Protein AF-P34683-F1 (afdb_monomer)

Mean predicted aligned error: 22.41 Å

Nearest PDB structures (foldseek):
  7yzf-assembly1_C  TM=9.951E-01  e=1.454E-13  Homo sapiens
  1vtn-assembly1_C  TM=9.451E-01  e=6.669E-14  unclassified
  8vfz-assembly1_P  TM=9.393E-01  e=3.483E-14  Homo sapiens
  7vox-assembly2_B  TM=9.966E-01  e=6.071E-13  Homo sapiens
  7cby-assembly1_C  TM=9.904E-01  e=6.715E-12  Homo sapiens

GO terms:
  GO:0005634 nucleus (C, IDA)
  GO:0043565 sequence-specific DNA binding (F, IDA)
  GO:0040025 vulval development (P, IGI)
  GO:0040025 vulval development (P, IMP)

Sequence (237 aa):
MPRPGKDSYDEQKPPYSYIWLTYMAIQDSDDKMLPLTEIYKYIMDRFPFYRKNTQRWQNSLRHNLSFNDCFIKIPRRADRPGKGSYWAVHPNASGMFENGSCLRRRKRFRARGGQDDDDDDFHHPAPSKISRKNPLPLLPEPPITPPLLSSLFPNLPPSLPNFCLFPPGMDPTKSLLLNPLSLLLMPHFLKNSSNFESSTPHSETSEISGSGSSSSKTPTPEAGFNSSFSIESILSS

Radius of gyration: 32.91 Å; Cα contacts (8 Å, |Δi|>4): 116; chains: 1; bounding box: 73×79×77 Å

Foldseek 3Di:
DDDPDPVVVLQDDDQFDLVLLQQVQLVPDPVSKDFLVSSLVSCCVVRVNCVPPVVPVSVVNVCCQVVAPQKDWAADDPVDDDPGTIIHGDPVCNVVPVVPPRHDDPDGDDDPDPDDDDDDPDDDDDDDDDDDDDDDDDDDDDDDDDPPCVVVPPDDDPDDDPPPVDDPDDDPPPPDDDDPVVVVPDDDDDDDDDDDDDDDDDDDDDDDDDDDDDDDDDDDDDDDDDDDDDDDDDPDD

Organism: Caenorhabditis elegans (NCBI:txid6239)

pLDDT: mean 70.02, std 20.07, range [38.12, 98.31]

InterPro domains:
  IPR001766 Fork head domain [PF00250] (12-97)
  IPR001766 Fork head domain [PR00053] (13-26)
  IPR001766 Fork head domain [PR00053] (34-51)
  IPR001766 Fork head domain [PR00053] (57-74)
  IPR001766 Fork head domain [PS50039] (13-107)
  IPR001766 Fork head domain [SM00339] (11-101)
  IPR018122 Fork head domain conserved site1 [PS00657] (13-26)
  IPR030456 Fork head domain conserved site 2 [PS00658] (57-63)
  IPR036388 Winged helix-like DNA-binding domain superfamily [G3DSA:1.10.10.10] (5-108)
  IPR036390 Winged helix DNA-binding domain superfamily [SSF46785] (12-107)
  IPR050211 Forkhead box domain-containing protein [PTHR11829] (6-236)

Solvent-accessible surface area (backbone atoms only — not comparable to full-atom values): 17080 Å² total; per-residue (Å²): 130,84,78,79,58,78,71,62,60,52,60,43,79,69,88,56,36,65,66,39,54,51,49,53,44,22,65,74,33,90,82,44,44,37,35,69,70,55,47,51,49,50,47,33,72,78,37,54,40,54,65,56,71,48,69,64,57,50,52,53,44,54,51,48,50,75,70,34,56,42,39,40,82,41,79,64,59,88,91,55,87,66,88,73,43,33,37,28,68,28,75,90,42,50,75,67,48,72,83,65,53,39,55,87,70,93,71,83,72,68,68,80,68,94,71,88,78,82,92,81,96,69,93,78,82,84,87,77,92,81,89,77,92,80,83,86,86,90,76,84,84,79,85,92,70,85,79,69,66,75,76,78,52,94,80,70,80,95,80,77,80,89,76,77,87,69,76,91,89,71,79,85,86,75,81,74,82,79,61,79,72,66,70,75,77,72,85,90,86,88,82,82,92,81,89,78,90,84,86,89,90,80,89,80,90,87,90,87,82,88,79,90,78,90,86,84,87,86,87,86,84,87,81,87,87,88,78,91,88,80,85,82,88,89,88,87,131

Secondary structure (DSSP, 8-state):
-PPPPTHHHHTSPPS--HHHHHHHHHHHSTTSEEEHHHHHHHHHHH-GGGGSSHHHHHHHHHHHHHH-TTEEEEPPPTTS--SS-EEEE-HHHHHHHHT---S--SS---PPPS------------PPP----------PPPP-----GGGS-TT--S-------PPS---TT------GGGGGG---S------------------------------------------------

Structure (mmCIF, N/CA/C/O backbone):
data_AF-P34683-F1
#
_entry.id   AF-P34683-F1
#
loop_
_atom_site.group_PDB
_atom_site.id
_atom_site.type_symbol
_atom_site.label_atom_id
_atom_site.label_alt_id
_atom_site.label_comp_id
_atom_site.label_asym_id
_atom_site.label_entity_id
_atom_site.label_seq_id
_atom_site.pdbx_PDB_ins_code
_atom_site.Cartn_x
_atom_site.Cartn_y
_atom_site.Cartn_z
_atom_site.occupancy
_atom_site.B_iso_or_equiv
_atom_site.auth_seq_id
_atom_site.auth_comp_id
_atom_site.auth_asym_id
_atom_site.auth_atom_id
_atom_site.pdbx_PDB_model_num
ATOM 1 N N . MET A 1 1 ? -31.011 1.895 26.535 1.00 68.56 1 MET A N 1
ATOM 2 C CA . MET A 1 1 ? -29.993 0.954 26.016 1.00 68.56 1 MET A CA 1
ATOM 3 C C . MET A 1 1 ? -28.614 1.488 26.374 1.00 68.56 1 MET A C 1
ATOM 5 O O . MET A 1 1 ? -28.425 2.687 26.187 1.00 68.56 1 MET A O 1
ATOM 9 N N . PRO A 1 2 ? -27.690 0.679 26.928 1.00 77.50 2 PRO A N 1
ATOM 10 C CA . PRO A 1 2 ? -26.327 1.128 27.210 1.00 77.50 2 PRO A CA 1
ATOM 11 C C . PRO A 1 2 ? -25.650 1.605 25.923 1.00 77.50 2 PRO A C 1
ATOM 13 O O . PRO A 1 2 ? -25.773 0.956 24.883 1.00 77.50 2 PRO A O 1
ATOM 16 N N . ARG A 1 3 ? -24.953 2.745 25.978 1.00 72.25 3 ARG A N 1
ATOM 17 C CA . ARG A 1 3 ? -24.121 3.196 24.858 1.00 72.25 3 ARG A CA 1
ATOM 18 C C . ARG A 1 3 ? -22.984 2.179 24.684 1.00 72.25 3 ARG A C 1
ATOM 20 O O . ARG A 1 3 ? -22.354 1.849 25.688 1.00 72.25 3 ARG A O 1
ATOM 27 N N . PRO A 1 4 ? -22.713 1.685 23.465 1.00 69.38 4 PRO A N 1
ATOM 28 C CA . PRO A 1 4 ? -21.557 0.834 23.219 1.00 69.38 4 PRO A CA 1
ATOM 29 C C . PRO A 1 4 ? -20.285 1.494 23.766 1.00 69.38 4 PRO A C 1
ATOM 31 O O . PRO A 1 4 ? -20.088 2.702 23.592 1.00 69.38 4 PRO A O 1
ATOM 34 N N . GLY A 1 5 ? -19.454 0.718 24.471 1.00 68.06 5 GLY A N 1
ATOM 35 C CA . GLY A 1 5 ? -18.170 1.189 24.992 1.00 68.06 5 GLY A CA 1
ATOM 36 C C . GLY A 1 5 ? -17.312 1.760 23.864 1.00 68.06 5 GLY A C 1
ATOM 37 O O . GLY A 1 5 ? -17.422 1.316 22.721 1.00 68.06 5 GLY A O 1
ATOM 38 N N . LYS A 1 6 ? -16.486 2.764 24.170 1.00 65.94 6 LYS A N 1
ATOM 39 C CA . LYS A 1 6 ? -15.670 3.506 23.192 1.00 65.94 6 LYS A CA 1
ATOM 40 C C . LYS A 1 6 ? -14.895 2.578 22.242 1.00 65.94 6 LYS A C 1
ATOM 42 O O . LYS A 1 6 ? -14.882 2.827 21.042 1.00 65.94 6 LYS A O 1
ATOM 47 N N . ASP A 1 7 ? -14.405 1.456 22.761 1.00 66.12 7 ASP A N 1
ATOM 48 C CA . ASP A 1 7 ? -13.614 0.463 22.022 1.00 66.12 7 ASP A CA 1
ATOM 49 C C . ASP A 1 7 ? -14.404 -0.237 20.903 1.00 66.12 7 ASP A C 1
ATOM 51 O O . ASP A 1 7 ? -13.841 -0.682 19.906 1.00 66.12 7 ASP A O 1
ATOM 55 N N . SER A 1 8 ? -15.733 -0.306 21.021 1.00 63.72 8 SER A N 1
ATOM 56 C CA . SER A 1 8 ? -16.585 -0.961 20.021 1.00 63.72 8 SER A CA 1
ATOM 57 C C . SER A 1 8 ? -16.732 -0.163 18.725 1.00 63.72 8 SER A C 1
ATOM 59 O O . SER A 1 8 ? -17.106 -0.732 17.700 1.00 63.72 8 SER A O 1
ATOM 61 N N . TYR A 1 9 ? -16.462 1.145 18.750 1.00 64.81 9 TYR A N 1
ATOM 62 C CA . TYR A 1 9 ? -16.538 1.979 17.551 1.00 64.81 9 TYR A CA 1
ATOM 63 C C . TYR A 1 9 ? -15.278 1.843 16.688 1.00 64.81 9 TYR A C 1
ATOM 65 O O . TYR A 1 9 ? -15.390 1.846 15.463 1.00 64.81 9 TYR A O 1
ATOM 73 N N . ASP A 1 10 ? -14.110 1.626 17.300 1.00 70.88 10 ASP A N 1
ATOM 74 C CA . ASP A 1 10 ? -12.833 1.468 16.586 1.00 70.88 10 ASP A CA 1
ATOM 75 C C . ASP A 1 10 ? -12.744 0.139 15.813 1.00 70.88 10 ASP A C 1
ATOM 77 O O . ASP A 1 10 ? -11.994 0.006 14.837 1.00 70.88 10 ASP A O 1
ATOM 81 N N . GLU A 1 11 ? -13.553 -0.844 16.217 1.00 81.62 11 GLU A N 1
ATOM 82 C CA . GLU A 1 11 ? -13.681 -2.142 15.553 1.00 81.62 11 GLU A CA 1
ATOM 83 C C . GLU A 1 11 ? -14.778 -2.188 14.481 1.00 81.62 11 GLU A C 1
ATOM 85 O O . GLU A 1 11 ? -14.981 -3.230 13.854 1.00 81.62 11 GLU A O 1
ATOM 90 N N . GLN A 1 12 ? -15.500 -1.094 14.234 1.00 88.75 12 GLN A N 1
ATOM 91 C CA . GLN A 1 12 ? -16.492 -1.063 13.163 1.00 88.75 12 GLN A CA 1
ATOM 92 C C . GLN A 1 12 ? -15.841 -0.714 11.829 1.00 88.75 12 GLN A C 1
ATOM 94 O O . GLN A 1 12 ? -14.966 0.144 11.730 1.00 88.75 12 GLN A O 1
ATOM 99 N N . LYS A 1 13 ? -16.300 -1.379 10.763 1.00 91.50 13 LYS A N 1
ATOM 100 C CA . LYS A 1 13 ? -15.842 -1.094 9.404 1.00 91.50 13 LYS A CA 1
ATOM 101 C C . LYS A 1 13 ? -16.172 0.362 9.048 1.00 91.50 13 LYS A C 1
ATOM 103 O O . LYS A 1 13 ? -17.357 0.694 8.979 1.00 91.50 13 LYS A O 1
ATOM 108 N N . PRO A 1 14 ? -15.172 1.203 8.728 1.00 91.94 14 PRO A N 1
ATOM 109 C CA . PRO A 1 14 ? -15.430 2.581 8.331 1.00 91.94 14 PRO A CA 1
ATOM 110 C C . PRO A 1 14 ? -16.322 2.650 7.080 1.00 91.94 14 PRO A C 1
ATOM 112 O O . PRO A 1 14 ? -16.175 1.804 6.186 1.00 91.94 14 PRO A O 1
ATOM 115 N N . PRO A 1 15 ? -17.193 3.668 6.947 1.00 89.88 15 PRO A N 1
ATOM 116 C CA . PRO A 1 15 ? -18.086 3.851 5.798 1.00 89.88 15 PRO A CA 1
ATOM 117 C C . PRO A 1 15 ? -17.347 4.385 4.552 1.00 89.88 15 PRO A C 1
ATOM 119 O O . PRO A 1 15 ? -17.860 5.224 3.814 1.00 89.88 15 PRO A O 1
ATOM 122 N N . TYR A 1 16 ? -16.132 3.895 4.302 1.00 93.06 16 TYR A N 1
ATOM 123 C CA . TYR A 1 16 ? -15.257 4.325 3.218 1.00 93.06 16 TYR A CA 1
ATOM 124 C C . TYR A 1 16 ? -15.005 3.198 2.223 1.00 93.06 16 TYR A C 1
ATOM 126 O O . TYR A 1 16 ? -14.753 2.047 2.589 1.00 93.06 16 TYR A O 1
ATOM 134 N N . SER A 1 17 ? -15.054 3.537 0.935 1.00 94.00 17 SER A N 1
ATOM 135 C CA . SER A 1 17 ? -14.634 2.616 -0.124 1.00 94.00 17 SER A CA 1
ATOM 136 C C . SER A 1 17 ? -13.111 2.443 -0.133 1.00 94.00 17 SER A C 1
ATOM 138 O O . SER A 1 17 ? -12.379 3.340 0.278 1.00 94.00 17 SER A O 1
ATOM 140 N N . TYR A 1 18 ? -12.610 1.325 -0.669 1.00 96.12 18 TYR A N 1
ATOM 141 C CA . TYR A 1 18 ? -11.163 1.128 -0.835 1.00 96.12 18 TYR A CA 1
ATOM 142 C C . TYR A 1 18 ? -10.516 2.219 -1.696 1.00 96.12 18 TYR A C 1
ATOM 144 O O . TYR A 1 18 ? -9.406 2.634 -1.399 1.00 96.12 18 TYR A O 1
ATOM 152 N N . ILE A 1 19 ? -11.236 2.743 -2.696 1.00 94.50 19 ILE A N 1
ATOM 153 C CA . ILE A 1 19 ? -10.783 3.885 -3.504 1.00 94.50 19 ILE A CA 1
ATOM 154 C C . ILE A 1 19 ? -10.547 5.109 -2.619 1.00 94.50 19 ILE A C 1
ATOM 156 O O . ILE A 1 19 ? -9.514 5.758 -2.731 1.00 94.50 19 ILE A O 1
ATOM 160 N N . TRP A 1 20 ? -11.483 5.408 -1.716 1.00 95.00 20 TRP A N 1
ATOM 161 C CA . TRP A 1 20 ? -11.345 6.539 -0.803 1.00 95.00 20 TRP A CA 1
ATOM 162 C C . TRP A 1 20 ? -10.198 6.340 0.192 1.00 95.00 20 TRP A C 1
ATOM 164 O O . TRP A 1 20 ? -9.408 7.252 0.402 1.00 95.00 20 TRP A O 1
ATOM 174 N N . LEU A 1 21 ? -10.062 5.135 0.755 1.00 95.88 21 LEU A N 1
ATOM 175 C CA . LEU A 1 21 ? -8.958 4.801 1.662 1.00 95.88 21 LEU A CA 1
ATOM 176 C C . LEU A 1 21 ? -7.590 4.997 0.995 1.00 95.88 21 LEU A C 1
ATOM 178 O O . LEU A 1 21 ? -6.698 5.596 1.588 1.00 95.88 21 LEU A O 1
ATOM 182 N N . THR A 1 22 ? -7.440 4.530 -0.244 1.00 96.75 22 THR A N 1
ATOM 183 C CA . THR A 1 22 ? -6.216 4.722 -1.027 1.00 96.75 22 THR A CA 1
ATOM 184 C C . THR A 1 22 ? -5.974 6.193 -1.355 1.00 96.75 22 THR A C 1
ATOM 186 O O . THR A 1 22 ? -4.845 6.656 -1.220 1.00 96.75 22 THR A O 1
ATOM 189 N N . TYR A 1 23 ? -7.012 6.934 -1.755 1.00 95.75 23 TYR A N 1
ATOM 190 C CA . TYR A 1 23 ? -6.901 8.367 -2.036 1.00 95.75 23 TYR A CA 1
ATOM 191 C C . TYR A 1 23 ? -6.402 9.149 -0.815 1.00 95.75 23 TYR A C 1
ATOM 193 O O . TYR A 1 23 ? -5.442 9.902 -0.938 1.00 95.75 23 TYR A O 1
ATOM 201 N N . MET A 1 24 ? -7.001 8.924 0.361 1.00 95.31 24 MET A N 1
ATOM 202 C CA . MET A 1 24 ? -6.575 9.577 1.604 1.00 95.31 24 MET A CA 1
ATOM 203 C C . MET A 1 24 ? -5.114 9.262 1.941 1.00 95.31 24 MET A C 1
ATOM 205 O O . MET A 1 24 ? -4.356 10.171 2.255 1.00 95.31 24 MET A O 1
ATOM 209 N N . ALA A 1 25 ? -4.703 7.994 1.808 1.00 97.44 25 ALA A N 1
ATOM 210 C CA . ALA A 1 25 ? -3.318 7.594 2.052 1.00 97.44 25 ALA A CA 1
ATOM 211 C C . ALA A 1 25 ? -2.338 8.362 1.154 1.00 97.44 25 ALA A C 1
ATOM 213 O O . ALA A 1 25 ? -1.336 8.882 1.630 1.00 97.44 25 ALA A O 1
ATOM 214 N N . ILE A 1 26 ? -2.639 8.451 -0.145 1.00 96.94 26 ILE A N 1
ATOM 215 C CA . ILE A 1 26 ? -1.783 9.147 -1.109 1.00 96.94 26 ILE A CA 1
ATOM 216 C C . ILE A 1 26 ? -1.774 10.657 -0.843 1.00 96.94 26 ILE A C 1
ATOM 218 O O . ILE A 1 26 ? -0.711 11.271 -0.918 1.00 96.94 26 ILE A O 1
ATOM 222 N N . GLN A 1 27 ? -2.916 11.261 -0.503 1.00 94.88 27 GLN A N 1
ATOM 223 C CA . GLN A 1 27 ? -2.966 12.702 -0.249 1.00 94.88 27 GLN A CA 1
ATOM 224 C C . GLN A 1 27 ? -2.245 13.136 1.018 1.00 94.88 27 GLN A C 1
ATOM 226 O O . GLN A 1 27 ? -1.672 14.226 1.032 1.00 94.88 27 GLN A O 1
ATOM 231 N N . ASP A 1 28 ? -2.223 12.285 2.038 1.00 96.25 28 ASP A N 1
ATOM 232 C CA . ASP A 1 28 ? -1.509 12.562 3.282 1.00 96.25 28 ASP A CA 1
ATOM 233 C C . ASP A 1 28 ? 0.015 12.386 3.139 1.00 96.25 28 ASP A C 1
ATOM 235 O O . ASP A 1 28 ? 0.754 12.798 4.025 1.00 96.25 28 ASP A O 1
ATOM 239 N N . SER A 1 29 ? 0.501 11.801 2.036 1.00 96.62 29 SER A N 1
ATOM 240 C CA . SER A 1 29 ? 1.938 11.742 1.737 1.00 96.62 29 SER A CA 1
ATOM 241 C C . SER A 1 29 ? 2.462 13.063 1.168 1.00 96.62 29 SER A C 1
ATOM 243 O O . SER A 1 29 ? 1.760 13.751 0.416 1.00 96.62 29 SER A O 1
ATOM 245 N N . ASP A 1 30 ? 3.713 13.399 1.475 1.00 96.94 30 ASP A N 1
ATOM 246 C CA . ASP A 1 30 ? 4.356 14.623 0.981 1.00 96.94 30 ASP A CA 1
ATOM 247 C C . ASP A 1 30 ? 4.540 14.580 -0.545 1.00 96.94 30 ASP A C 1
ATOM 249 O O . ASP A 1 30 ? 4.143 15.505 -1.252 1.00 96.94 30 ASP A O 1
ATOM 253 N N . ASP A 1 31 ? 5.012 13.442 -1.067 1.00 95.88 31 ASP A N 1
ATOM 254 C CA . ASP A 1 31 ? 5.316 13.235 -2.492 1.00 95.88 31 ASP A CA 1
ATOM 255 C C . ASP A 1 31 ? 4.075 12.963 -3.371 1.00 95.88 31 ASP A C 1
ATOM 257 O O . ASP A 1 31 ? 4.203 12.726 -4.576 1.00 95.88 31 ASP A O 1
ATOM 261 N N . LYS A 1 32 ? 2.866 12.927 -2.788 1.00 96.31 32 LYS A N 1
ATOM 262 C CA . LYS A 1 32 ? 1.606 12.544 -3.469 1.00 96.31 32 LYS A CA 1
ATOM 263 C C . LYS A 1 32 ? 1.674 11.191 -4.181 1.00 96.31 32 LYS A C 1
ATOM 265 O O . LYS A 1 32 ? 0.953 10.929 -5.149 1.00 96.31 32 LYS A O 1
ATOM 270 N N . MET A 1 33 ? 2.512 10.298 -3.661 1.00 96.69 33 MET A N 1
ATOM 271 C CA . MET A 1 33 ? 2.656 8.925 -4.119 1.00 96.69 33 MET A CA 1
ATOM 272 C C . MET A 1 33 ? 3.139 8.022 -2.984 1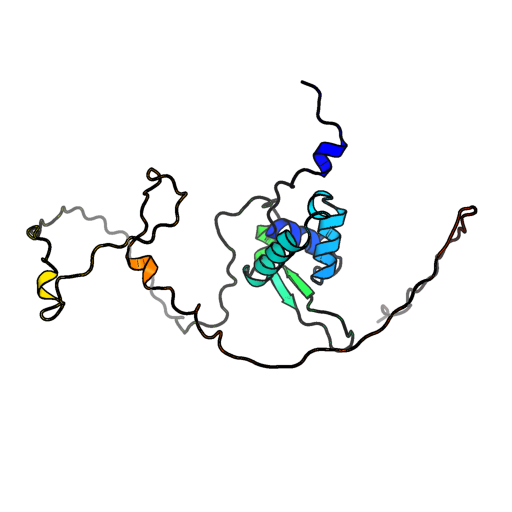.00 9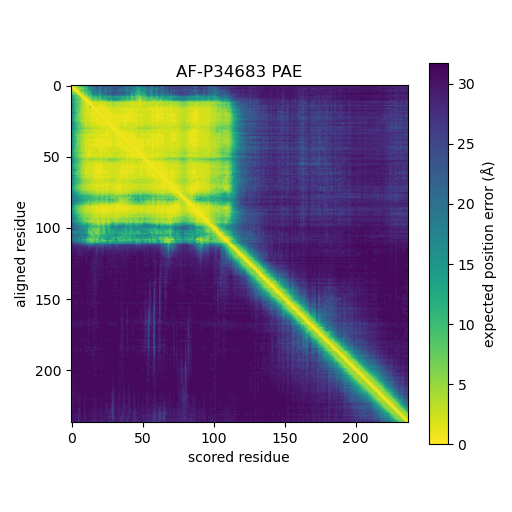6.69 33 MET A C 1
ATOM 274 O O . MET A 1 33 ? 3.992 8.401 -2.188 1.00 96.69 33 MET A O 1
ATOM 278 N N . LEU A 1 34 ? 2.630 6.791 -2.930 1.00 97.50 34 LEU A N 1
ATOM 279 C CA . LEU A 1 34 ? 3.023 5.809 -1.915 1.00 97.50 34 LEU A CA 1
ATOM 280 C C . LEU A 1 34 ? 3.201 4.418 -2.522 1.00 97.50 34 LEU A C 1
ATOM 282 O O . LEU A 1 34 ? 2.443 4.025 -3.412 1.00 97.50 34 LEU A O 1
ATOM 286 N N . PRO A 1 35 ? 4.162 3.612 -2.043 1.00 97.31 35 PRO A N 1
ATOM 287 C CA . PRO A 1 35 ? 4.194 2.202 -2.382 1.00 97.31 35 PRO A CA 1
ATOM 288 C C . PRO A 1 35 ? 3.068 1.457 -1.647 1.00 97.31 35 PRO A C 1
ATOM 290 O O . PRO A 1 35 ? 2.595 1.866 -0.587 1.00 97.31 35 PRO A O 1
ATOM 293 N N . LEU A 1 36 ? 2.670 0.304 -2.189 1.00 97.81 36 LEU A N 1
ATOM 294 C CA . LEU A 1 36 ? 1.566 -0.511 -1.661 1.00 97.81 36 LEU A CA 1
ATOM 295 C C . LEU A 1 36 ? 1.688 -0.830 -0.159 1.00 97.81 36 LEU A C 1
ATOM 297 O O . LEU A 1 36 ? 0.686 -0.875 0.550 1.00 97.81 36 LEU A O 1
ATOM 301 N N . THR A 1 37 ? 2.913 -1.041 0.324 1.00 97.50 37 THR A N 1
ATOM 302 C CA . THR A 1 37 ? 3.198 -1.339 1.732 1.00 97.50 37 THR A CA 1
ATOM 303 C C . THR A 1 37 ? 2.822 -0.193 2.666 1.00 97.50 37 THR A C 1
ATOM 305 O O . THR A 1 37 ? 2.290 -0.451 3.741 1.00 97.50 37 THR A O 1
ATOM 308 N N . GLU A 1 38 ? 3.047 1.055 2.255 1.00 97.88 38 GLU A N 1
ATOM 309 C CA . GLU A 1 38 ? 2.716 2.230 3.068 1.00 97.88 38 GLU A CA 1
ATOM 310 C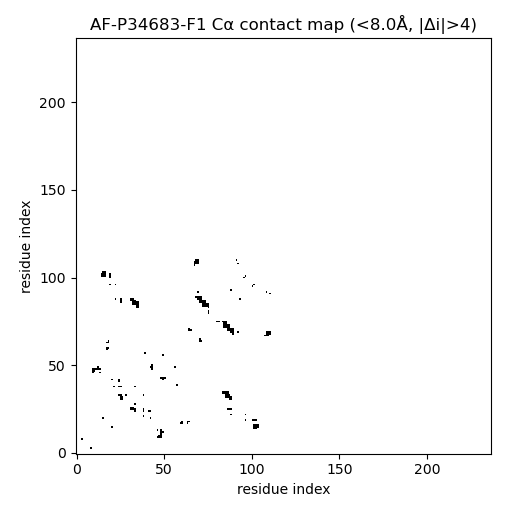 C . GLU A 1 38 ? 1.211 2.512 3.050 1.00 97.88 38 GLU A C 1
ATOM 312 O O . GLU A 1 38 ? 0.643 2.849 4.083 1.00 97.88 38 GLU A O 1
ATOM 317 N N . ILE A 1 39 ? 0.525 2.239 1.932 1.00 98.25 39 ILE A N 1
ATOM 318 C CA . ILE A 1 39 ? -0.948 2.298 1.877 1.00 98.25 39 ILE A CA 1
ATOM 319 C C . ILE A 1 39 ? -1.560 1.322 2.895 1.00 98.25 39 ILE A C 1
ATOM 321 O O . ILE A 1 39 ? -2.542 1.649 3.561 1.00 98.25 39 ILE A O 1
ATOM 325 N N . TYR A 1 40 ? -0.983 0.124 3.053 1.00 98.12 40 TYR A N 1
ATOM 326 C CA . TYR A 1 40 ? -1.453 -0.827 4.061 1.00 98.12 40 TYR A CA 1
ATOM 327 C C . TYR A 1 40 ? -1.273 -0.310 5.485 1.00 98.12 40 TYR A C 1
ATOM 329 O O . TYR A 1 40 ? -2.221 -0.386 6.267 1.00 98.12 40 TYR A O 1
ATOM 337 N N . LYS A 1 41 ? -0.080 0.202 5.811 1.00 98.06 41 LYS A N 1
ATOM 338 C CA . LYS A 1 41 ? 0.225 0.754 7.137 1.00 98.06 41 LYS A CA 1
ATOM 339 C C . LYS A 1 41 ? -0.709 1.910 7.474 1.00 98.06 41 LYS A C 1
ATOM 341 O O . LYS A 1 41 ? -1.430 1.823 8.459 1.00 98.06 41 LYS A O 1
ATOM 346 N N . TYR A 1 42 ? -0.832 2.883 6.572 1.00 98.19 42 TYR A N 1
ATOM 347 C CA . TYR A 1 42 ? -1.716 4.036 6.735 1.00 98.19 42 TYR A CA 1
ATOM 348 C C . TYR A 1 42 ? -3.154 3.639 7.109 1.00 98.19 42 TYR A C 1
ATOM 350 O O . TYR A 1 42 ? -3.744 4.184 8.044 1.00 98.19 42 TYR A O 1
ATOM 358 N N . ILE A 1 43 ? -3.726 2.657 6.401 1.00 97.62 43 ILE A N 1
ATOM 359 C CA . ILE A 1 43 ? -5.096 2.197 6.662 1.00 97.62 43 ILE A CA 1
ATOM 360 C C . ILE A 1 43 ? -5.198 1.506 8.028 1.00 97.62 43 ILE A C 1
ATOM 362 O O . ILE A 1 43 ? -6.167 1.742 8.746 1.00 97.62 43 ILE A O 1
ATOM 366 N N . MET A 1 44 ? -4.227 0.663 8.395 1.00 96.62 44 MET A N 1
ATOM 367 C CA . MET A 1 44 ? -4.218 -0.046 9.683 1.00 96.62 44 MET A CA 1
ATOM 368 C C . MET A 1 44 ? -3.984 0.887 10.876 1.00 96.62 44 MET A C 1
ATOM 370 O O . MET A 1 44 ? -4.509 0.634 11.966 1.00 96.62 44 MET A O 1
ATOM 374 N N . ASP A 1 45 ? -3.221 1.957 10.676 1.00 96.56 45 ASP A N 1
ATOM 375 C CA . ASP A 1 45 ? -2.918 2.939 11.712 1.00 96.56 45 ASP A CA 1
ATOM 376 C C . ASP A 1 45 ? -4.142 3.811 11.996 1.00 96.56 45 ASP A C 1
ATOM 378 O O . ASP A 1 45 ? -4.533 3.954 13.156 1.00 96.56 45 ASP A O 1
ATOM 382 N N . ARG A 1 46 ? -4.814 4.302 10.943 1.00 95.50 46 ARG A N 1
ATOM 383 C CA . ARG A 1 46 ? -6.002 5.163 11.065 1.00 95.50 46 ARG A CA 1
ATOM 384 C C . ARG A 1 46 ? -7.285 4.406 11.411 1.00 95.50 46 ARG A C 1
ATOM 386 O O . ARG A 1 46 ? -8.152 4.956 12.083 1.00 95.50 46 ARG A O 1
ATOM 393 N N . PHE A 1 47 ? -7.430 3.168 10.943 1.00 94.69 47 PHE A N 1
ATOM 394 C CA . PHE A 1 47 ? -8.651 2.378 11.104 1.00 94.69 47 PHE A CA 1
ATOM 395 C C . PHE A 1 47 ? -8.320 0.982 11.665 1.00 94.69 47 PHE A C 1
ATOM 397 O O . PHE A 1 47 ? -8.102 0.039 10.891 1.00 94.69 47 PHE A O 1
ATOM 404 N N . PRO A 1 48 ? -8.322 0.818 13.005 1.00 94.19 48 PRO A N 1
ATOM 405 C CA . PRO A 1 48 ? -7.947 -0.430 13.675 1.00 94.19 48 PRO A CA 1
ATOM 406 C C . PRO A 1 48 ? -8.708 -1.674 13.196 1.00 94.19 48 PRO A C 1
ATOM 408 O O . PRO A 1 48 ? -8.135 -2.767 13.188 1.00 94.19 48 PRO A O 1
ATOM 411 N N . PHE A 1 49 ? -9.943 -1.513 12.703 1.00 95.00 49 PHE A N 1
ATOM 412 C CA . PHE A 1 49 ? -10.718 -2.556 12.018 1.00 95.00 49 PHE A CA 1
ATOM 413 C C . PHE A 1 49 ? -9.898 -3.388 11.009 1.00 95.00 49 PHE A C 1
ATOM 415 O O . PHE A 1 49 ? -10.046 -4.610 10.946 1.00 95.00 49 PHE A O 1
ATOM 422 N N . TYR A 1 50 ? -9.004 -2.760 10.234 1.00 96.56 50 TYR A N 1
ATOM 423 C CA . TYR A 1 50 ? -8.243 -3.435 9.173 1.00 96.56 50 TYR A CA 1
ATOM 424 C C . TYR A 1 50 ? -6.992 -4.186 9.662 1.00 96.56 50 TYR A C 1
ATOM 426 O O . TYR A 1 50 ? -6.319 -4.833 8.858 1.00 96.56 50 TYR A O 1
ATOM 434 N N . ARG A 1 51 ? -6.674 -4.165 10.963 1.00 95.94 51 ARG A N 1
ATOM 435 C CA . ARG A 1 51 ? -5.545 -4.939 11.520 1.00 95.94 51 ARG A CA 1
ATOM 436 C C . ARG A 1 51 ? -5.831 -6.446 11.548 1.00 95.94 51 ARG A C 1
ATOM 438 O O . ARG A 1 51 ? -4.909 -7.253 11.476 1.00 95.94 51 ARG A O 1
ATOM 445 N N . LYS A 1 52 ? -7.110 -6.834 11.613 1.00 93.25 52 LYS A N 1
ATOM 446 C CA . LYS A 1 52 ? -7.570 -8.233 11.582 1.00 93.25 52 LYS A CA 1
ATOM 447 C C . LYS A 1 52 ? -7.813 -8.674 10.123 1.00 93.25 52 LYS A C 1
ATOM 449 O O . LYS A 1 52 ? -8.203 -7.869 9.280 1.00 93.25 52 LYS A O 1
ATOM 454 N N . ASN A 1 53 ? -7.623 -9.962 9.810 1.00 92.31 53 ASN A N 1
ATOM 455 C CA . ASN A 1 53 ? -7.928 -10.560 8.492 1.00 92.31 53 ASN A CA 1
ATOM 456 C C . ASN A 1 53 ? -7.288 -9.840 7.280 1.00 92.31 53 ASN A C 1
ATOM 458 O O . ASN A 1 53 ? -7.944 -9.614 6.255 1.00 92.31 53 ASN A O 1
ATOM 462 N N . THR A 1 54 ? -6.001 -9.493 7.386 1.00 95.81 54 THR A N 1
ATOM 463 C CA . THR A 1 54 ? -5.287 -8.637 6.422 1.00 95.81 54 THR A CA 1
ATOM 464 C C . THR A 1 54 ? -5.365 -9.114 4.975 1.00 95.81 54 THR A C 1
ATOM 466 O O . THR A 1 54 ? -5.637 -8.322 4.074 1.00 95.81 54 THR A O 1
ATOM 469 N N . GLN A 1 55 ? -5.232 -10.419 4.741 1.00 97.38 55 GLN A N 1
ATOM 470 C CA . GLN A 1 55 ? -5.229 -11.004 3.395 1.00 97.38 55 GLN A CA 1
ATOM 471 C C . GLN A 1 55 ? -6.476 -10.653 2.571 1.00 97.38 55 GLN A C 1
ATOM 473 O O . GLN A 1 55 ? -6.360 -10.284 1.399 1.00 97.38 55 GLN A O 1
ATOM 478 N N . ARG A 1 56 ? -7.670 -10.718 3.178 1.00 96.62 56 ARG A N 1
ATOM 479 C CA . ARG A 1 56 ? -8.945 -10.516 2.471 1.00 96.62 56 ARG A CA 1
ATOM 480 C C . ARG A 1 56 ? -9.055 -9.094 1.929 1.00 96.62 56 ARG A C 1
ATOM 482 O O . ARG A 1 56 ? -9.275 -8.908 0.734 1.00 96.62 56 ARG A O 1
ATOM 489 N N . TRP A 1 57 ? -8.900 -8.093 2.794 1.00 97.19 57 TRP A N 1
ATOM 490 C CA . TRP A 1 57 ? -9.065 -6.701 2.375 1.00 97.19 57 TRP A CA 1
ATOM 491 C C . TRP A 1 57 ? -7.869 -6.201 1.567 1.00 97.19 57 TRP A C 1
ATOM 493 O O . TRP A 1 57 ? -8.062 -5.379 0.675 1.00 97.19 57 TRP A O 1
ATOM 503 N N . GLN A 1 58 ? -6.655 -6.709 1.810 1.00 98.25 58 GLN A N 1
ATOM 504 C CA . GLN A 1 58 ? -5.488 -6.352 1.002 1.00 98.25 58 GLN A CA 1
ATOM 505 C C . GLN A 1 58 ? -5.613 -6.879 -0.423 1.00 98.25 58 GLN A C 1
ATOM 507 O O . GLN A 1 58 ? -5.244 -6.168 -1.357 1.00 98.25 58 GLN A O 1
ATOM 512 N N . ASN A 1 59 ? -6.166 -8.082 -0.613 1.00 98.06 59 ASN A N 1
ATOM 513 C CA . ASN A 1 59 ? -6.516 -8.566 -1.945 1.00 98.06 59 ASN A CA 1
ATOM 514 C C . ASN A 1 59 ? -7.534 -7.633 -2.607 1.00 98.06 59 ASN A C 1
ATOM 516 O O . ASN A 1 59 ? -7.349 -7.222 -3.754 1.00 98.06 59 ASN A O 1
ATOM 520 N N . SER A 1 60 ? -8.548 -7.216 -1.841 1.00 97.31 60 SER A N 1
ATOM 521 C CA . SER A 1 60 ? -9.507 -6.234 -2.326 1.00 97.31 60 SER A CA 1
ATOM 522 C C . SER A 1 60 ? -8.852 -4.913 -2.737 1.00 97.31 60 SER A C 1
ATOM 524 O O . SER A 1 60 ? -9.116 -4.362 -3.801 1.00 97.31 60 SER A O 1
ATOM 526 N N . LEU A 1 61 ? -7.926 -4.404 -1.935 1.00 97.81 61 LEU A N 1
ATOM 527 C CA . LEU A 1 61 ? -7.229 -3.160 -2.234 1.00 97.81 61 LEU A CA 1
ATOM 528 C C . LEU A 1 61 ? -6.344 -3.286 -3.481 1.00 97.81 61 LEU A C 1
ATOM 530 O O . LEU A 1 61 ? -6.376 -2.407 -4.340 1.00 97.81 61 LEU A O 1
ATOM 534 N N . ARG A 1 62 ? -5.612 -4.398 -3.630 1.00 98.31 62 ARG A N 1
ATOM 535 C CA . ARG A 1 62 ? -4.778 -4.643 -4.819 1.00 98.31 62 ARG A CA 1
ATOM 536 C C . ARG A 1 62 ? -5.603 -4.697 -6.095 1.00 98.31 62 ARG A C 1
ATOM 538 O O . ARG A 1 62 ? -5.193 -4.089 -7.078 1.00 98.31 62 ARG A O 1
ATOM 545 N N . HIS A 1 63 ? -6.769 -5.350 -6.073 1.00 97.00 63 HIS A N 1
ATOM 546 C CA . HIS A 1 63 ? -7.642 -5.326 -7.245 1.00 97.00 63 HIS A CA 1
ATOM 547 C C . HIS A 1 63 ? -8.131 -3.908 -7.546 1.00 97.00 63 HIS A C 1
ATOM 549 O O . HIS A 1 63 ? -8.337 -3.580 -8.701 1.00 97.00 63 HIS A O 1
ATOM 555 N N . ASN A 1 64 ? -8.356 -3.054 -6.540 1.00 95.00 64 ASN A N 1
ATOM 556 C CA . ASN A 1 64 ? -8.849 -1.696 -6.778 1.00 95.00 64 ASN A CA 1
ATOM 557 C C . ASN A 1 64 ? -7.797 -0.823 -7.463 1.00 95.00 64 ASN A C 1
ATOM 559 O O . ASN A 1 64 ? -8.163 -0.033 -8.332 1.00 95.00 64 ASN A O 1
ATOM 563 N N . LEU A 1 65 ? -6.528 -0.985 -7.086 1.00 96.62 65 LEU A N 1
ATOM 564 C CA . LEU A 1 65 ? -5.407 -0.260 -7.678 1.00 96.62 65 LEU A CA 1
ATOM 565 C C . LEU A 1 65 ? -5.233 -0.583 -9.162 1.00 96.62 65 LEU A C 1
ATOM 567 O O . LEU A 1 65 ? -5.041 0.326 -9.957 1.00 96.62 65 LEU A O 1
ATOM 571 N N . SER A 1 66 ? -5.336 -1.857 -9.547 1.00 95.50 66 SER A N 1
ATOM 572 C CA . SER A 1 66 ? -5.241 -2.248 -10.958 1.00 95.50 66 SER A CA 1
ATOM 573 C C . SER A 1 66 ? -6.539 -2.036 -11.732 1.00 95.50 66 SER A C 1
ATOM 575 O O . SER A 1 66 ? -6.505 -1.786 -12.931 1.00 95.50 66 SER A O 1
ATOM 577 N N . PHE A 1 67 ? -7.691 -2.153 -11.070 1.00 92.56 67 PHE A N 1
ATOM 578 C CA . PHE A 1 67 ? -8.982 -2.039 -11.735 1.00 92.56 67 PHE A CA 1
ATOM 579 C C . PHE A 1 67 ? -9.371 -0.600 -12.034 1.00 92.56 67 PHE A C 1
ATOM 581 O O . PHE A 1 67 ? -10.124 -0.420 -12.976 1.00 92.56 67 PHE A O 1
ATOM 588 N N . ASN A 1 68 ? -8.963 0.405 -11.252 1.00 92.31 68 ASN A N 1
ATOM 589 C CA . ASN A 1 68 ? -9.429 1.782 -11.434 1.00 92.31 68 ASN A CA 1
ATOM 590 C C . ASN A 1 68 ? -8.322 2.685 -11.966 1.00 92.31 68 ASN A C 1
ATOM 592 O O . ASN A 1 68 ? -7.337 2.931 -11.279 1.00 92.31 68 ASN A O 1
ATOM 596 N N . ASP A 1 69 ? -8.592 3.311 -13.106 1.00 92.38 69 ASP A N 1
ATOM 597 C CA . ASP A 1 69 ? -7.685 4.226 -13.805 1.00 92.38 69 ASP A CA 1
ATOM 598 C C . ASP A 1 69 ? -7.390 5.508 -12.994 1.00 92.38 69 ASP A C 1
ATOM 600 O O . ASP A 1 69 ? -6.535 6.306 -13.363 1.00 92.38 69 ASP A O 1
ATOM 604 N N . CYS A 1 70 ? -8.094 5.719 -11.871 1.00 93.44 70 CYS A N 1
ATOM 605 C CA . CYS A 1 70 ? -7.808 6.792 -10.918 1.00 93.44 70 CYS A CA 1
ATOM 606 C C . CYS A 1 70 ? -6.411 6.661 -10.312 1.00 93.44 70 CYS A C 1
ATOM 608 O O . CYS A 1 70 ? -5.889 7.653 -9.814 1.00 93.44 70 CYS A O 1
ATOM 610 N N . PHE A 1 71 ? -5.865 5.443 -10.264 1.00 96.25 71 PHE A N 1
ATOM 611 C CA . PHE A 1 71 ? -4.566 5.162 -9.679 1.00 96.25 71 PHE A CA 1
ATOM 612 C C . PHE A 1 71 ? -3.590 4.762 -10.772 1.00 96.25 71 PHE A C 1
ATOM 614 O O . PHE A 1 71 ? -3.821 3.815 -11.519 1.00 96.25 71 PHE A O 1
ATOM 621 N N . ILE A 1 72 ? -2.480 5.484 -10.839 1.00 96.69 72 ILE A N 1
ATOM 622 C CA . ILE A 1 72 ? -1.411 5.230 -11.797 1.00 96.69 72 ILE A CA 1
ATOM 623 C C . ILE A 1 72 ? -0.242 4.552 -11.090 1.00 96.69 72 ILE A C 1
ATOM 625 O O . ILE A 1 72 ? 0.103 4.888 -9.953 1.00 96.69 72 ILE A O 1
ATOM 629 N N . LYS A 1 73 ? 0.363 3.578 -11.769 1.00 97.38 73 LYS A N 1
ATOM 630 C CA . LYS A 1 73 ? 1.545 2.859 -11.293 1.00 97.38 73 LYS A CA 1
ATOM 631 C C . LYS A 1 73 ? 2.797 3.569 -11.808 1.00 97.38 73 LYS A C 1
ATOM 633 O O . LYS A 1 73 ? 3.035 3.587 -13.010 1.00 97.38 73 LYS A O 1
ATOM 638 N N . ILE A 1 74 ? 3.608 4.105 -10.902 1.00 96.19 74 ILE A N 1
ATOM 639 C CA . ILE A 1 74 ? 4.846 4.825 -11.217 1.00 96.19 74 ILE A CA 1
ATOM 640 C C . ILE A 1 74 ? 6.050 3.904 -10.933 1.00 96.19 74 ILE A C 1
ATOM 642 O O . ILE A 1 74 ? 6.188 3.403 -9.806 1.00 96.19 74 ILE A O 1
ATOM 646 N N . PRO A 1 75 ? 6.919 3.622 -11.925 1.00 95.06 75 PRO A N 1
ATOM 647 C CA . PRO A 1 75 ? 8.120 2.819 -11.709 1.00 95.06 75 PRO A CA 1
ATOM 648 C C . PRO A 1 75 ? 9.085 3.529 -10.753 1.00 95.06 75 PRO A C 1
ATOM 650 O O . PRO A 1 75 ? 9.185 4.753 -10.736 1.00 95.06 75 PRO A O 1
ATOM 653 N N . ARG A 1 76 ? 9.807 2.755 -9.936 1.00 94.00 76 ARG A N 1
ATOM 654 C CA . ARG A 1 76 ? 10.874 3.312 -9.096 1.00 94.00 76 ARG A CA 1
ATOM 655 C C . ARG A 1 76 ? 12.054 3.708 -9.978 1.00 94.00 76 ARG A C 1
ATOM 657 O O . ARG A 1 76 ? 12.337 3.035 -10.967 1.00 94.00 76 ARG A O 1
ATOM 664 N N . ARG A 1 77 ? 12.753 4.775 -9.595 1.00 91.06 77 ARG A N 1
ATOM 665 C CA . ARG A 1 77 ? 14.005 5.161 -10.246 1.00 91.06 77 ARG A CA 1
ATOM 666 C C . ARG A 1 77 ? 15.092 4.118 -9.952 1.00 91.06 77 ARG A C 1
ATOM 668 O O . ARG A 1 77 ? 15.092 3.512 -8.880 1.00 91.06 77 ARG A O 1
ATOM 675 N N . ALA A 1 78 ? 16.013 3.920 -10.893 1.00 89.06 78 ALA A N 1
ATOM 676 C CA . ALA A 1 78 ? 17.074 2.917 -10.778 1.00 89.06 78 ALA A CA 1
ATOM 677 C C . ALA A 1 78 ? 18.055 3.191 -9.619 1.00 89.06 78 ALA A C 1
ATOM 679 O O . ALA A 1 78 ? 18.660 2.257 -9.104 1.00 89.06 78 ALA A O 1
ATOM 680 N N . ASP A 1 79 ? 18.168 4.446 -9.170 1.00 90.12 79 ASP A N 1
ATOM 681 C CA . ASP A 1 79 ? 19.019 4.857 -8.046 1.00 90.12 79 ASP A CA 1
ATOM 682 C C . ASP A 1 79 ? 18.505 4.387 -6.677 1.00 90.12 79 ASP A C 1
ATOM 684 O O . ASP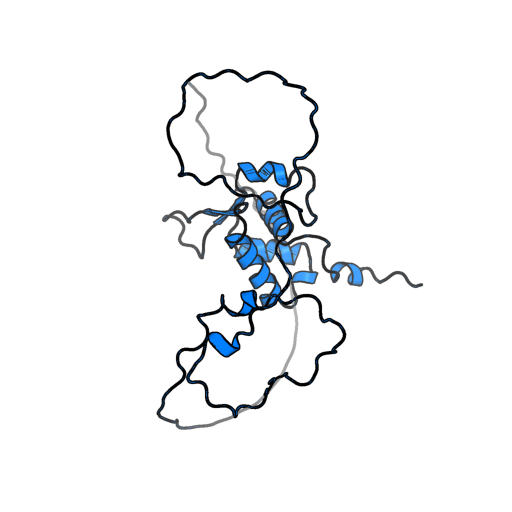 A 1 79 ? 19.279 4.312 -5.724 1.00 90.12 79 ASP A O 1
ATOM 688 N N . ARG A 1 80 ? 17.215 4.042 -6.559 1.00 84.00 80 ARG A N 1
ATOM 689 C CA . ARG A 1 80 ? 16.607 3.585 -5.300 1.00 84.00 80 ARG A CA 1
ATOM 690 C C . ARG A 1 80 ? 16.032 2.177 -5.453 1.00 84.00 80 ARG A C 1
ATOM 692 O O . ARG A 1 80 ? 14.820 2.034 -5.667 1.00 84.00 80 ARG A O 1
ATOM 699 N N . PRO A 1 81 ? 16.862 1.124 -5.315 1.00 85.56 81 PRO A N 1
ATOM 700 C CA . PRO A 1 81 ? 16.376 -0.248 -5.352 1.00 85.56 81 PRO A CA 1
ATOM 701 C C . PRO A 1 81 ? 15.378 -0.461 -4.207 1.00 85.56 81 PRO A C 1
ATOM 703 O O . PRO A 1 81 ? 15.690 -0.289 -3.032 1.00 85.56 81 PRO A O 1
ATOM 706 N N . GLY A 1 82 ? 14.138 -0.805 -4.549 1.00 89.81 82 GLY A N 1
ATOM 707 C CA . GLY A 1 82 ? 13.077 -0.989 -3.568 1.00 89.81 82 GLY A CA 1
ATOM 708 C C . GLY A 1 82 ? 11.950 -1.863 -4.093 1.00 89.81 82 GLY A C 1
ATOM 709 O O . GLY A 1 82 ? 11.755 -2.017 -5.297 1.00 89.81 82 GLY A O 1
ATOM 710 N N . LYS A 1 83 ? 11.187 -2.457 -3.173 1.00 90.75 83 LYS A N 1
ATOM 711 C CA . LYS A 1 83 ? 10.122 -3.399 -3.526 1.00 90.75 83 LYS A CA 1
ATOM 712 C C . LYS A 1 83 ? 8.913 -2.686 -4.138 1.00 90.75 83 LYS A C 1
ATOM 714 O O . LYS A 1 83 ? 8.319 -1.796 -3.525 1.00 90.75 83 LYS A O 1
ATOM 719 N N . GLY A 1 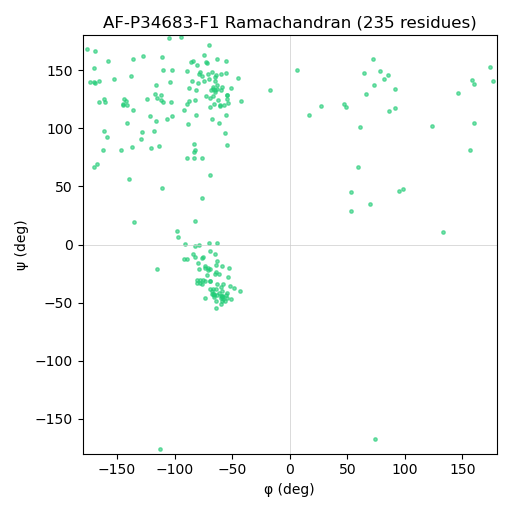84 ? 8.490 -3.156 -5.307 1.00 93.69 84 GLY A N 1
ATOM 720 C CA . GLY A 1 84 ? 7.250 -2.734 -5.960 1.00 93.69 84 GLY A CA 1
ATOM 721 C C . GLY A 1 84 ? 7.321 -1.341 -6.586 1.00 93.69 84 GLY A C 1
ATOM 722 O O . GLY A 1 84 ? 8.388 -0.760 -6.731 1.00 93.69 84 GLY A O 1
ATOM 723 N N . SER A 1 85 ? 6.163 -0.807 -6.956 1.00 96.19 85 SER A N 1
ATOM 724 C CA . SER A 1 85 ? 6.018 0.497 -7.613 1.00 96.19 85 SER A CA 1
ATOM 725 C C . SER A 1 85 ? 5.359 1.508 -6.683 1.00 96.19 85 SER A C 1
ATOM 727 O O . SER A 1 85 ? 4.706 1.117 -5.708 1.00 96.19 85 SER A O 1
ATOM 729 N N . TYR A 1 86 ? 5.509 2.789 -7.002 1.00 97.19 86 TYR A N 1
ATOM 730 C CA . TYR A 1 86 ? 4.708 3.840 -6.390 1.00 97.19 86 TYR A CA 1
ATOM 731 C C . TYR A 1 86 ? 3.315 3.861 -7.022 1.00 97.19 86 TYR A C 1
ATOM 733 O O . TYR A 1 86 ? 3.146 3.528 -8.197 1.00 97.19 86 TYR A O 1
ATOM 741 N N . TRP A 1 87 ? 2.320 4.235 -6.231 1.00 98.12 87 TRP A N 1
ATOM 742 C CA . TRP A 1 87 ? 0.959 4.491 -6.675 1.00 98.12 87 TRP A CA 1
ATOM 743 C C . TRP A 1 87 ? 0.631 5.951 -6.411 1.00 98.12 87 TRP A C 1
ATOM 745 O O . TRP A 1 87 ? 0.833 6.433 -5.297 1.00 98.12 87 TRP A O 1
ATOM 755 N N . ALA A 1 88 ? 0.119 6.630 -7.430 1.00 97.38 88 ALA A N 1
ATOM 756 C CA . ALA A 1 88 ? -0.321 8.016 -7.347 1.00 97.38 88 ALA A CA 1
ATOM 757 C C . ALA A 1 88 ? -1.751 8.153 -7.872 1.00 97.38 88 ALA A C 1
ATOM 759 O O . ALA A 1 88 ? -2.260 7.271 -8.571 1.00 97.38 88 ALA A O 1
ATOM 760 N N . VAL A 1 89 ? -2.404 9.261 -7.533 1.00 95.81 89 VAL A N 1
ATOM 761 C CA . VAL A 1 89 ? -3.712 9.615 -8.090 1.00 95.81 89 VAL A CA 1
ATOM 762 C C . VAL A 1 89 ? -3.496 10.254 -9.459 1.00 95.81 89 VAL A C 1
ATOM 764 O O . VAL A 1 89 ? -2.653 11.133 -9.615 1.00 95.81 89 VAL A O 1
ATOM 767 N N . HIS A 1 90 ? -4.259 9.825 -10.461 1.00 95.06 90 HIS A N 1
ATOM 768 C CA . HIS A 1 90 ? -4.245 10.440 -11.781 1.00 95.06 90 HIS A CA 1
ATOM 769 C C . HIS A 1 90 ? -4.646 11.924 -11.658 1.00 95.06 90 HIS A C 1
ATOM 771 O O . HIS A 1 90 ? -5.675 12.204 -11.036 1.00 95.06 90 HIS A O 1
ATOM 777 N N . PRO A 1 91 ? -3.934 12.881 -12.282 1.00 92.38 91 PRO A N 1
ATOM 778 C CA . PRO A 1 91 ? -4.221 14.315 -12.138 1.00 92.38 91 PRO A CA 1
ATOM 779 C C . PRO A 1 91 ? -5.683 14.662 -12.470 1.00 92.38 91 PRO A C 1
ATOM 781 O O . PRO A 1 91 ? -6.376 15.284 -11.669 1.00 92.38 91 PRO A O 1
ATOM 784 N N . ASN A 1 92 ? -6.211 14.127 -13.577 1.00 89.44 92 ASN A N 1
ATOM 785 C CA . ASN A 1 92 ? -7.619 14.301 -13.974 1.00 89.44 92 ASN A CA 1
ATOM 786 C C . ASN A 1 92 ? -8.647 13.680 -13.005 1.00 89.44 92 ASN A C 1
ATOM 788 O O . ASN A 1 92 ? -9.831 14.002 -13.082 1.00 89.44 92 ASN A O 1
ATOM 792 N N . ALA A 1 93 ? -8.231 12.769 -12.121 1.00 88.81 93 ALA A N 1
ATOM 793 C CA . ALA A 1 93 ? -9.102 12.164 -11.119 1.00 88.81 93 ALA A CA 1
ATOM 794 C C . ALA A 1 93 ? -9.088 12.931 -9.786 1.00 88.81 93 ALA A C 1
ATOM 796 O O . ALA A 1 93 ? -9.965 12.681 -8.960 1.00 88.81 93 ALA A O 1
ATOM 797 N N . SER A 1 94 ? -8.146 13.860 -9.569 1.00 86.00 94 SER A N 1
ATOM 798 C CA . SER A 1 94 ? -7.987 14.574 -8.291 1.00 86.00 94 SER A CA 1
ATOM 799 C C . SER A 1 94 ? -9.275 15.298 -7.869 1.00 86.00 94 SER A C 1
ATOM 801 O O . SER A 1 94 ? -9.807 15.050 -6.785 1.00 86.00 94 SER A O 1
ATOM 803 N N . GLY A 1 95 ? -9.886 16.057 -8.788 1.00 84.31 95 GLY A N 1
ATOM 804 C CA . GLY A 1 95 ? -11.148 16.769 -8.535 1.00 84.31 95 GLY A CA 1
ATOM 805 C C . GLY A 1 95 ? -12.346 15.855 -8.235 1.00 84.31 95 GLY A C 1
ATOM 806 O O . GLY A 1 95 ? -13.363 16.298 -7.711 1.00 84.31 95 GLY A O 1
ATOM 807 N N . MET A 1 96 ? -12.251 14.545 -8.499 1.00 82.81 96 MET A N 1
ATOM 808 C CA . MET A 1 96 ? -13.319 13.598 -8.154 1.00 82.81 96 MET A CA 1
ATOM 809 C C . MET A 1 96 ? -13.385 13.263 -6.661 1.00 82.81 96 MET A C 1
ATOM 811 O O . MET A 1 96 ? -14.308 12.557 -6.233 1.00 82.81 96 MET A O 1
ATOM 815 N N . PHE A 1 97 ? -12.375 13.665 -5.896 1.00 83.56 97 PHE A N 1
ATOM 816 C CA . PHE A 1 97 ? -12.223 13.334 -4.486 1.00 83.56 97 PHE A CA 1
ATOM 817 C C . PHE A 1 97 ? -12.295 14.564 -3.573 1.00 83.56 97 PHE A C 1
ATOM 819 O O . PHE A 1 97 ? -12.633 14.416 -2.401 1.00 83.56 97 PHE A O 1
ATOM 826 N N . GLU A 1 98 ? -12.055 15.758 -4.115 1.00 75.62 98 GLU A N 1
ATOM 827 C CA . GLU A 1 98 ? -12.012 17.030 -3.383 1.00 75.62 98 GLU A CA 1
ATOM 828 C C . GLU A 1 98 ? -13.335 17.363 -2.668 1.00 75.62 98 GLU A C 1
ATOM 830 O O . GLU A 1 98 ? -13.333 17.773 -1.512 1.00 75.62 98 GLU A O 1
ATOM 835 N N . ASN A 1 99 ? -14.485 17.036 -3.269 1.00 69.75 99 ASN A N 1
ATOM 836 C CA . ASN A 1 99 ? -15.807 17.331 -2.692 1.00 69.75 99 ASN A CA 1
ATOM 837 C C . ASN A 1 99 ? -16.275 16.294 -1.649 1.00 69.75 99 ASN A C 1
ATOM 839 O O . ASN A 1 99 ? -17.475 16.138 -1.420 1.00 69.75 99 ASN A O 1
ATO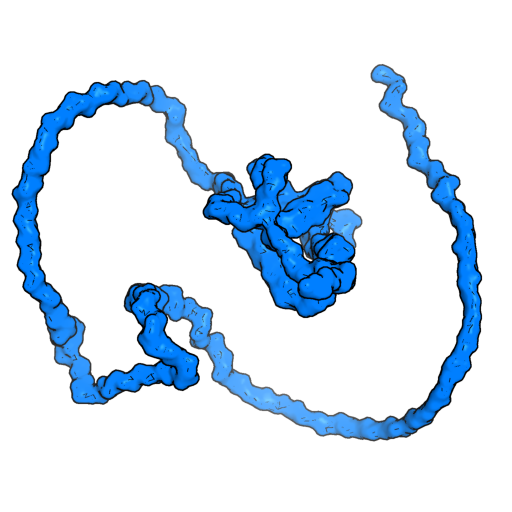M 843 N N . GLY A 1 100 ? -15.362 15.516 -1.061 1.00 66.94 100 GLY A N 1
ATOM 844 C CA . GLY A 1 100 ? -15.720 14.517 -0.053 1.00 66.94 100 GLY A CA 1
ATOM 845 C C . GLY A 1 100 ? -16.495 13.325 -0.622 1.00 66.94 100 GLY A C 1
ATOM 846 O O . GLY A 1 100 ? -17.360 12.767 0.054 1.00 66.94 100 GLY A O 1
ATOM 847 N N . SER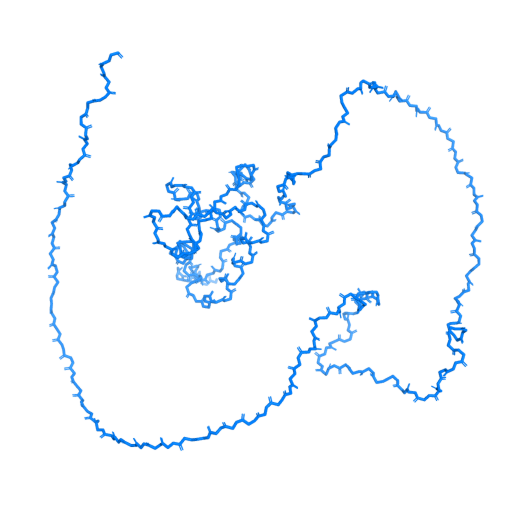 A 1 101 ? -16.187 12.896 -1.855 1.00 69.44 101 SER A N 1
ATOM 848 C CA . SER A 1 101 ? -16.721 11.660 -2.459 1.00 69.44 101 SER A CA 1
ATOM 849 C C . SER A 1 101 ? -16.157 10.409 -1.760 1.00 69.44 101 SER A C 1
ATOM 851 O O . SER A 1 101 ? -15.512 9.563 -2.383 1.00 69.44 101 SER A O 1
ATOM 853 N N . CYS A 1 102 ? -16.406 10.270 -0.461 1.00 63.06 102 CYS A N 1
ATOM 854 C CA . CYS A 1 102 ? -15.977 9.139 0.350 1.00 63.06 102 CYS A CA 1
ATOM 855 C C . CYS A 1 102 ? -16.874 7.901 0.154 1.00 63.06 102 CYS A C 1
ATOM 857 O O . CYS A 1 102 ? -16.440 6.759 0.349 1.00 63.06 102 CYS A O 1
ATOM 859 N N . LEU A 1 103 ? -18.101 8.129 -0.331 1.00 63.75 103 LEU A N 1
ATOM 860 C CA . LEU A 1 103 ? -19.086 7.105 -0.661 1.00 63.75 103 LEU A CA 1
ATOM 861 C C . LEU A 1 103 ? -18.884 6.513 -2.063 1.00 63.75 103 LEU A C 1
ATOM 863 O O . LEU A 1 103 ? -18.296 7.118 -2.962 1.00 63.75 103 LEU A O 1
ATOM 867 N N . ARG A 1 104 ? -19.419 5.299 -2.256 1.00 64.00 104 ARG A N 1
ATOM 868 C CA . ARG A 1 104 ? -19.383 4.564 -3.529 1.00 64.00 104 ARG A CA 1
ATOM 869 C C . ARG A 1 104 ? -19.987 5.409 -4.658 1.00 64.00 104 ARG A C 1
ATOM 871 O O . ARG A 1 104 ? -21.197 5.620 -4.710 1.00 64.00 104 ARG A O 1
ATOM 878 N N . ARG A 1 105 ? -19.148 5.843 -5.597 1.00 69.56 105 ARG A N 1
ATOM 879 C CA . ARG A 1 105 ? -19.566 6.645 -6.754 1.00 69.56 105 ARG A CA 1
ATOM 880 C C . ARG A 1 105 ? -20.385 5.803 -7.742 1.00 69.56 105 ARG A C 1
ATOM 882 O O . ARG A 1 105 ? -20.063 4.640 -7.979 1.00 69.56 105 ARG A O 1
ATOM 889 N N . ARG A 1 106 ? -21.424 6.394 -8.350 1.00 67.62 106 ARG A N 1
ATOM 890 C CA . ARG A 1 106 ? -22.225 5.743 -9.411 1.00 67.62 106 ARG A CA 1
ATOM 891 C C . ARG A 1 106 ? -21.484 5.650 -10.752 1.00 67.62 106 ARG A C 1
ATOM 893 O O . ARG A 1 106 ? -21.708 4.700 -11.490 1.00 67.62 106 ARG A O 1
ATOM 900 N N . LYS A 1 107 ? -20.600 6.609 -11.062 1.00 72.06 107 LYS A N 1
ATOM 901 C CA . LYS A 1 107 ? -19.842 6.674 -12.325 1.00 72.06 107 LYS A CA 1
ATOM 902 C C . LYS A 1 107 ? -18.350 6.430 -12.079 1.00 72.06 107 LYS A C 1
ATOM 904 O O . LYS A 1 107 ? -17.750 7.075 -11.216 1.00 72.06 107 LYS A O 1
ATOM 909 N N . ARG A 1 108 ? -17.764 5.495 -12.832 1.00 74.31 108 ARG A N 1
ATOM 910 C CA . ARG A 1 108 ? -16.333 5.159 -12.790 1.00 74.31 108 ARG A CA 1
ATOM 911 C C . ARG A 1 108 ? -15.522 6.186 -13.591 1.00 74.31 108 ARG A C 1
ATOM 913 O O . ARG A 1 108 ? -15.946 6.598 -14.667 1.00 74.31 108 ARG A O 1
ATOM 920 N N . PHE A 1 109 ? -14.368 6.582 -13.058 1.00 76.06 109 PHE A N 1
ATOM 921 C CA . PHE A 1 109 ? -13.358 7.319 -13.815 1.00 76.06 109 PHE A CA 1
ATOM 922 C C . PHE A 1 109 ? -12.761 6.398 -14.870 1.00 76.06 109 PHE A C 1
ATOM 924 O O . PHE A 1 109 ? -12.400 5.259 -14.561 1.00 76.06 109 PHE A O 1
ATOM 931 N N . ARG A 1 110 ? -12.662 6.899 -16.091 1.00 78.75 110 ARG A N 1
ATOM 932 C CA . ARG A 1 110 ? -11.863 6.280 -17.136 1.00 78.75 110 ARG A CA 1
ATOM 933 C C . ARG A 1 110 ? -10.898 7.341 -17.615 1.00 78.75 110 ARG A C 1
ATOM 935 O O . ARG A 1 110 ? -11.348 8.440 -17.949 1.00 78.75 110 ARG A O 1
ATOM 942 N N . ALA A 1 111 ? -9.606 7.037 -17.596 1.00 76.94 111 ALA A N 1
ATOM 943 C CA . ALA A 1 111 ? -8.668 7.871 -18.328 1.00 76.94 111 ALA A CA 1
ATOM 944 C C . ALA A 1 111 ? -9.079 7.753 -19.802 1.00 76.94 111 ALA A C 1
ATOM 946 O O . ALA A 1 111 ? -9.263 6.638 -20.290 1.00 76.94 111 ALA A O 1
ATOM 947 N N . ARG A 1 112 ? -9.346 8.875 -20.484 1.00 76.25 112 ARG A N 1
ATOM 948 C CA . ARG A 1 112 ? -9.575 8.833 -21.935 1.00 76.25 112 ARG A CA 1
ATOM 949 C C . ARG A 1 112 ? -8.320 8.203 -22.542 1.00 76.25 112 ARG A C 1
ATOM 951 O O . ARG A 1 112 ? -7.228 8.690 -22.260 1.00 76.25 112 ARG A O 1
ATOM 958 N N . GLY A 1 113 ? -8.486 7.078 -23.238 1.00 55.84 113 GLY A N 1
ATOM 959 C CA . GLY A 1 113 ? -7.384 6.350 -23.857 1.00 55.84 113 GLY A CA 1
ATOM 960 C C . GLY A 1 113 ? -6.600 7.296 -24.758 1.00 55.84 113 GLY A C 1
ATOM 961 O O . GLY A 1 113 ? -7.190 8.039 -25.532 1.00 55.84 113 GLY A O 1
ATOM 962 N N . GLY A 1 114 ? -5.284 7.337 -24.580 1.00 47.72 114 GLY A N 1
ATOM 963 C CA . GLY A 1 114 ? -4.385 7.989 -25.520 1.00 47.72 114 GLY A CA 1
ATOM 964 C C . GLY A 1 114 ? -4.084 7.017 -26.650 1.00 47.72 114 GLY A C 1
ATOM 965 O O . GLY A 1 114 ? -3.137 6.250 -26.523 1.00 47.72 114 GLY A O 1
ATOM 966 N N . GLN A 1 115 ? -4.953 7.017 -27.656 1.00 43.81 115 GLN A N 1
ATOM 967 C CA . GLN A 1 115 ? -4.898 6.450 -29.014 1.00 43.81 115 GLN A CA 1
ATOM 968 C C . GLN A 1 115 ? -6.366 6.313 -29.439 1.00 43.81 115 GLN A C 1
ATOM 970 O O . GLN A 1 115 ? -7.175 6.001 -28.569 1.00 43.81 115 GLN A O 1
ATOM 975 N N . ASP A 1 116 ? -6.670 6.598 -30.707 1.00 46.97 116 ASP A N 1
ATOM 976 C CA . ASP A 1 116 ? -7.996 6.838 -31.309 1.00 46.97 116 ASP A CA 1
ATOM 977 C C . ASP A 1 116 ? -8.351 8.349 -31.283 1.00 46.97 116 ASP A C 1
ATOM 979 O O . ASP A 1 116 ? -8.432 8.946 -30.211 1.00 46.97 116 ASP A O 1
ATOM 983 N N . ASP A 1 117 ? -8.556 9.112 -32.355 1.00 51.44 117 ASP A N 1
ATOM 984 C CA . ASP A 1 117 ? -8.608 8.907 -33.803 1.00 51.44 117 ASP A CA 1
ATOM 985 C C . ASP A 1 117 ? -8.522 10.327 -34.425 1.00 51.44 117 ASP A C 1
ATOM 987 O O . ASP A 1 117 ? -9.033 11.290 -33.845 1.00 51.44 117 ASP A O 1
ATOM 991 N N . ASP A 1 118 ? -7.790 10.443 -35.530 1.00 54.25 118 ASP A N 1
ATOM 992 C CA . ASP A 1 118 ? -8.175 11.085 -36.794 1.00 54.25 118 ASP A CA 1
ATOM 993 C C . ASP A 1 118 ? -8.847 12.481 -36.809 1.00 54.25 118 ASP A C 1
ATOM 995 O O . ASP A 1 118 ? -9.920 12.733 -36.266 1.00 54.25 118 ASP A O 1
ATOM 999 N N . ASP A 1 119 ? -8.151 13.389 -37.499 1.00 48.66 119 ASP A N 1
ATOM 1000 C CA . ASP A 1 119 ? -8.653 14.363 -38.477 1.00 48.66 119 ASP A CA 1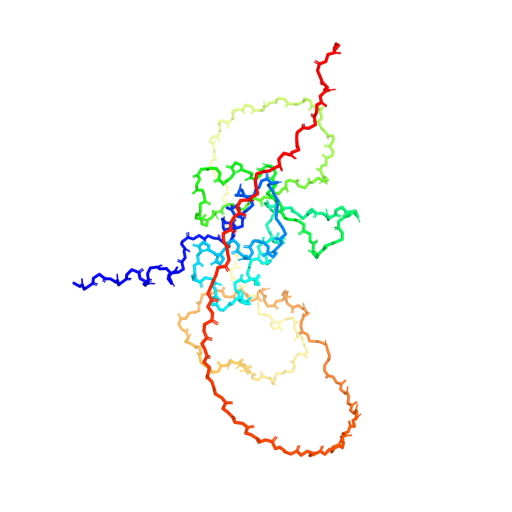
ATOM 1001 C C . ASP A 1 119 ? -10.167 14.659 -38.491 1.00 48.66 119 ASP A C 1
ATOM 1003 O O . ASP A 1 119 ? -10.937 13.841 -38.964 1.00 48.66 119 ASP A O 1
ATOM 1007 N N . ASP A 1 120 ? -10.577 15.874 -38.094 1.00 54.62 120 ASP A N 1
ATOM 1008 C CA . ASP A 1 120 ? -11.752 16.577 -38.653 1.00 54.62 120 ASP A CA 1
ATOM 1009 C C . ASP A 1 120 ? -11.794 18.043 -38.153 1.00 54.62 120 ASP A C 1
ATOM 1011 O O . ASP A 1 120 ? -12.671 18.470 -37.399 1.00 54.62 120 ASP A O 1
ATOM 1015 N N . ASP A 1 121 ? -10.819 18.854 -38.579 1.00 50.16 121 ASP A N 1
ATOM 1016 C CA . ASP A 1 121 ? -10.967 20.317 -38.640 1.00 50.16 121 ASP A CA 1
ATOM 1017 C C . ASP A 1 121 ? -11.548 20.676 -40.018 1.00 50.16 121 ASP A C 1
ATOM 1019 O O . ASP A 1 121 ? -10.841 21.116 -40.921 1.00 50.16 121 ASP A O 1
ATOM 1023 N N . PHE A 1 122 ? -12.844 20.425 -40.232 1.00 53.38 122 PHE A N 1
ATOM 1024 C CA . PHE A 1 122 ? -13.571 21.047 -41.340 1.00 53.38 122 PHE A CA 1
ATOM 1025 C C . PHE A 1 122 ? -15.018 21.373 -40.960 1.00 53.38 122 PHE A C 1
ATOM 1027 O O . PHE A 1 122 ? -15.804 20.551 -40.496 1.00 53.38 122 PHE A O 1
ATOM 1034 N N . HIS A 1 123 ? -15.335 22.649 -41.149 1.00 49.91 123 HIS A N 1
ATOM 1035 C CA . HIS A 1 123 ? -16.612 23.312 -40.933 1.00 49.91 123 HIS A CA 1
ATOM 1036 C C . HIS A 1 123 ? -17.835 22.521 -41.404 1.00 49.91 123 HIS A C 1
ATOM 1038 O O . HIS A 1 123 ? -18.005 22.386 -42.607 1.00 49.91 123 HIS A O 1
ATOM 1044 N N . HIS A 1 124 ? -18.803 22.261 -40.517 1.00 54.41 124 HIS A N 1
ATOM 1045 C CA . HIS A 1 124 ? -20.224 22.306 -40.889 1.00 54.41 124 HIS A CA 1
ATOM 1046 C C . HIS A 1 124 ? -21.083 22.836 -39.719 1.00 54.41 124 HIS A C 1
ATOM 1048 O O . HIS A 1 124 ? -21.071 22.254 -38.633 1.00 54.41 124 HIS A O 1
ATOM 1054 N N . PRO A 1 125 ? -21.828 23.946 -39.899 1.00 54.22 125 PRO A N 1
ATOM 1055 C CA . PRO A 1 125 ? -22.672 24.525 -38.860 1.00 54.22 125 PRO A CA 1
ATOM 1056 C C . PRO A 1 125 ? -24.017 23.784 -38.739 1.00 54.22 125 PRO A C 1
ATOM 1058 O O . PRO A 1 125 ? -24.509 23.169 -39.681 1.00 54.22 125 PRO A O 1
ATOM 1061 N N . ALA A 1 126 ? -24.606 23.870 -37.545 1.00 47.69 126 ALA A N 1
ATOM 1062 C CA . ALA A 1 126 ? -25.828 23.200 -37.093 1.00 47.69 126 ALA A CA 1
ATOM 1063 C C . ALA A 1 126 ? -27.023 23.223 -38.075 1.00 47.69 126 ALA A C 1
ATOM 1065 O O . ALA A 1 126 ? -27.319 24.279 -38.640 1.00 47.69 126 ALA A O 1
ATOM 1066 N N . PRO A 1 127 ? -27.831 22.143 -38.168 1.00 56.34 127 PRO A N 1
ATOM 1067 C CA . PRO A 1 127 ? -29.167 22.240 -38.718 1.00 56.34 127 PRO A CA 1
ATOM 1068 C C . PRO A 1 127 ? -30.176 22.603 -37.623 1.00 56.34 127 PRO A C 1
ATOM 1070 O O . PRO A 1 127 ? -30.200 22.092 -36.502 1.00 56.34 127 PRO A O 1
ATOM 1073 N N . SER A 1 128 ? -31.013 23.546 -38.008 1.00 53.06 128 SER A N 1
ATOM 1074 C CA . SER A 1 128 ? -32.116 24.153 -37.295 1.00 53.06 128 SER A CA 1
ATOM 1075 C C . SER A 1 128 ? -33.243 23.177 -36.932 1.00 53.06 128 SER A C 1
ATOM 1077 O O . SER A 1 128 ? -33.441 22.112 -37.510 1.00 53.06 128 SER A O 1
ATOM 1079 N N . LYS A 1 129 ? -34.029 23.609 -35.944 1.00 49.53 129 LYS A N 1
ATOM 1080 C CA . LYS A 1 129 ? -35.262 22.987 -35.460 1.00 49.53 129 LYS A CA 1
ATOM 1081 C C . LYS A 1 129 ? -36.247 22.752 -36.615 1.00 49.53 129 LYS A C 1
ATOM 1083 O O . LYS A 1 129 ? -36.712 23.715 -37.219 1.00 49.53 129 LYS A O 1
ATOM 1088 N N . ILE A 1 130 ? -36.659 21.505 -36.842 1.00 54.94 130 ILE A N 1
ATOM 1089 C CA . ILE A 1 130 ? -37.861 21.182 -37.619 1.00 54.94 130 ILE A CA 1
ATOM 1090 C C . ILE A 1 130 ? -38.874 20.487 -36.709 1.00 54.94 130 ILE A C 1
ATOM 1092 O O . ILE A 1 130 ? -38.733 19.344 -36.292 1.00 54.94 130 ILE A O 1
ATOM 1096 N N . SER A 1 131 ? -39.905 21.257 -36.375 1.00 45.88 131 SER A N 1
ATOM 1097 C CA . SER A 1 131 ? -41.181 20.785 -35.861 1.00 45.88 131 SER A CA 1
ATOM 1098 C C . SER A 1 131 ? -42.011 20.341 -37.060 1.00 45.88 131 SER A C 1
ATOM 1100 O O . SER A 1 131 ? -42.414 21.185 -37.859 1.00 45.88 131 SER A O 1
ATOM 1102 N N . ARG A 1 132 ? -42.265 19.038 -37.213 1.00 50.41 132 ARG A N 1
ATOM 1103 C CA . ARG A 1 132 ? -43.397 18.541 -38.005 1.00 50.41 132 ARG A CA 1
ATOM 1104 C C . ARG A 1 132 ? -44.015 17.334 -37.319 1.00 50.41 132 ARG A C 1
ATOM 1106 O O . ARG A 1 132 ? -43.380 16.315 -37.086 1.00 50.41 132 ARG A O 1
ATOM 1113 N N . LYS A 1 133 ? -45.287 17.521 -37.000 1.00 49.03 133 LYS A N 1
ATOM 1114 C CA . LYS A 1 133 ? -46.270 16.518 -36.619 1.00 49.03 133 LYS A CA 1
ATOM 1115 C C . LYS A 1 133 ? -46.452 15.578 -37.817 1.00 49.03 133 LYS A C 1
ATOM 1117 O O . LYS A 1 133 ? -46.588 16.089 -38.923 1.00 49.03 133 LYS A O 1
ATOM 1122 N N . ASN A 1 134 ? -46.460 14.264 -37.609 1.00 49.31 134 ASN A N 1
ATOM 1123 C CA . ASN A 1 134 ? -47.359 13.331 -38.296 1.00 49.31 134 ASN A CA 1
ATOM 1124 C C . ASN A 1 134 ? -47.281 11.938 -37.640 1.00 49.31 134 ASN A C 1
ATOM 1126 O O . ASN A 1 134 ? -46.187 11.530 -37.248 1.00 49.31 134 ASN A O 1
ATOM 1130 N N . PRO A 1 135 ? -48.411 11.224 -37.472 1.00 50.00 135 PRO A N 1
ATOM 1131 C CA . PRO A 1 135 ? -48.458 9.960 -36.747 1.00 50.00 135 PRO A CA 1
ATOM 1132 C C . PRO A 1 135 ? -48.109 8.752 -37.631 1.00 50.00 135 PRO A C 1
ATOM 1134 O O . PRO A 1 135 ? -48.249 8.782 -38.849 1.00 50.00 135 PRO A O 1
ATOM 1137 N N . LEU A 1 136 ? -47.674 7.703 -36.933 1.00 49.22 136 LEU A N 1
ATOM 1138 C CA . LEU A 1 136 ? -47.428 6.300 -37.294 1.00 49.22 136 LEU A CA 1
ATOM 1139 C C . LEU A 1 136 ? -48.053 5.754 -38.601 1.00 49.22 136 LEU A C 1
ATOM 1141 O O . LEU A 1 136 ? -49.270 5.808 -38.770 1.00 49.22 136 LEU A O 1
ATOM 1145 N N . PRO A 1 137 ? -47.258 5.038 -39.420 1.00 61.00 137 PRO A N 1
ATOM 1146 C CA . PRO A 1 137 ? -47.726 3.945 -40.270 1.00 61.00 137 PRO A CA 1
ATOM 1147 C C . PRO A 1 137 ? -47.663 2.608 -39.508 1.00 61.00 137 PRO A C 1
ATOM 1149 O O . PRO A 1 137 ? -46.599 2.180 -39.062 1.00 61.00 137 PRO A O 1
ATOM 1152 N N . LEU A 1 138 ? -48.813 1.950 -39.367 1.00 50.97 138 LEU A N 1
ATOM 1153 C CA . LEU A 1 138 ? -48.961 0.578 -38.874 1.00 50.97 138 LEU A CA 1
ATOM 1154 C C . LEU A 1 138 ? -48.395 -0.405 -39.910 1.00 50.97 138 LEU A C 1
ATOM 1156 O O . LEU A 1 138 ? -48.932 -0.470 -41.013 1.00 50.97 138 LEU A O 1
ATOM 1160 N N . LEU A 1 139 ? -47.362 -1.182 -39.560 1.00 63.47 139 LEU A N 1
ATOM 1161 C CA . LEU A 1 139 ? -46.973 -2.386 -40.306 1.00 63.47 139 LEU A CA 1
ATOM 1162 C C . LEU A 1 139 ? -47.273 -3.659 -39.488 1.00 63.47 139 LEU A C 1
ATOM 1164 O O . LEU A 1 139 ? -47.270 -3.598 -38.259 1.00 63.47 139 LEU A O 1
ATOM 1168 N N . PRO A 1 140 ? -47.572 -4.789 -40.159 1.00 65.25 140 PRO A N 1
ATOM 1169 C CA . PRO A 1 140 ? -48.275 -5.934 -39.576 1.00 65.25 140 PRO A CA 1
ATOM 1170 C C . PRO A 1 140 ? -47.399 -6.768 -38.633 1.00 65.25 140 PRO A C 1
ATOM 1172 O O . PRO A 1 140 ? -46.231 -7.019 -38.929 1.00 65.25 140 PRO A O 1
ATOM 1175 N N . GLU A 1 141 ? -47.979 -7.242 -37.527 1.00 58.41 141 GLU A N 1
ATOM 1176 C CA . GLU A 1 141 ? -47.334 -8.209 -36.633 1.00 58.41 141 GLU A CA 1
ATOM 1177 C C . GLU A 1 141 ? -47.106 -9.572 -37.316 1.00 58.41 141 GLU A C 1
ATOM 1179 O O . GLU A 1 141 ? -47.984 -10.054 -38.040 1.00 58.41 141 GLU A O 1
ATOM 1184 N N . PRO A 1 142 ? -45.962 -10.236 -37.062 1.00 71.19 142 PRO A N 1
ATOM 1185 C CA . PRO A 1 142 ? -45.740 -11.617 -37.465 1.00 71.19 142 PRO A CA 1
ATOM 1186 C C . PRO A 1 142 ? -46.488 -12.602 -36.542 1.00 71.19 142 PRO A C 1
ATOM 1188 O O . PRO A 1 142 ? -46.566 -12.382 -35.331 1.00 71.19 142 PRO A O 1
ATOM 1191 N N . PRO A 1 143 ? -46.999 -13.726 -37.077 1.00 69.19 143 PRO A N 1
ATOM 1192 C CA . PRO A 1 143 ? -47.673 -14.746 -36.288 1.00 69.19 143 PRO A CA 1
ATOM 1193 C C . PRO A 1 143 ? -46.715 -15.453 -35.320 1.00 69.19 143 PRO A C 1
ATOM 1195 O O . PRO A 1 143 ? -45.610 -15.872 -35.664 1.00 69.19 143 PRO A O 1
ATOM 1198 N N . ILE A 1 144 ? -47.201 -15.611 -34.094 1.00 60.59 144 ILE A N 1
ATOM 1199 C CA . ILE A 1 144 ? -46.607 -16.385 -33.010 1.00 60.59 144 ILE A CA 1
ATOM 1200 C C . ILE A 1 144 ? -46.649 -17.870 -33.387 1.00 60.59 144 ILE A C 1
ATOM 1202 O O . ILE A 1 144 ? -47.702 -18.496 -33.317 1.00 60.59 144 ILE A O 1
ATOM 1206 N N . THR A 1 145 ? -45.504 -18.463 -33.712 1.00 65.50 145 THR A N 1
ATOM 1207 C CA . THR A 1 145 ? -45.290 -19.913 -33.582 1.00 65.50 145 THR A CA 1
ATOM 1208 C C . THR A 1 145 ? -43.841 -20.158 -33.165 1.00 65.50 145 THR A C 1
ATOM 1210 O O . THR A 1 145 ? -42.938 -19.757 -33.902 1.00 65.50 145 THR A O 1
ATOM 1213 N N . PRO A 1 146 ? -43.572 -20.787 -32.007 1.00 65.88 146 PRO A N 1
ATOM 1214 C CA . PRO A 1 146 ? -42.213 -21.175 -31.660 1.00 65.88 146 PRO A CA 1
ATOM 1215 C C . PRO A 1 146 ? -41.739 -22.260 -32.641 1.00 65.88 146 PRO A C 1
ATOM 1217 O O . PRO A 1 146 ? -42.485 -23.212 -32.893 1.00 65.88 146 PRO A O 1
ATOM 1220 N N . PRO A 1 147 ? -40.515 -22.166 -33.191 1.00 62.41 147 PRO A N 1
ATOM 1221 C CA . PRO A 1 147 ? -39.947 -23.275 -33.930 1.00 62.41 147 PRO A CA 1
ATOM 1222 C C . PRO A 1 147 ? -39.727 -24.426 -32.948 1.00 62.41 147 PRO A C 1
ATOM 1224 O O . PRO A 1 147 ? -39.012 -24.301 -31.952 1.00 62.41 147 PRO A O 1
ATOM 1227 N N . LEU A 1 148 ? -40.354 -25.564 -33.229 1.00 58.78 148 LEU A N 1
ATOM 1228 C CA . LEU A 1 148 ? -39.974 -26.829 -32.624 1.00 58.78 148 LEU A CA 1
ATOM 1229 C C . LEU A 1 148 ? -38.528 -27.112 -33.057 1.00 58.78 148 LEU A C 1
ATOM 1231 O O . LEU A 1 148 ? -38.286 -27.508 -34.193 1.00 58.78 148 LEU A O 1
ATOM 1235 N N . LEU A 1 149 ? -37.554 -26.920 -32.159 1.00 54.81 149 LEU A N 1
ATOM 1236 C CA . LEU A 1 149 ? -36.142 -27.249 -32.418 1.00 54.81 149 LEU A CA 1
ATOM 1237 C C . LEU A 1 149 ? -35.902 -28.753 -32.659 1.00 54.81 149 LEU A C 1
ATOM 1239 O O . LEU A 1 149 ? -34.774 -29.147 -32.947 1.00 54.81 149 LEU A O 1
ATOM 1243 N N . SER A 1 150 ? -36.943 -29.592 -32.644 1.00 55.62 150 SER A N 1
ATOM 1244 C CA . SER A 1 150 ? -36.891 -30.947 -33.202 1.00 55.62 150 SER A CA 1
ATOM 1245 C C . SER A 1 150 ? -36.379 -30.973 -34.651 1.00 55.62 150 SER A C 1
ATOM 1247 O O . SER A 1 150 ? -35.875 -32.002 -35.084 1.00 55.62 150 SER A O 1
ATOM 1249 N N . SER A 1 151 ? -36.422 -29.854 -35.387 1.00 58.16 151 SER A N 1
ATOM 1250 C CA . SER A 1 151 ? -35.838 -29.760 -36.729 1.00 58.16 151 SER A CA 1
ATOM 1251 C C . SER A 1 151 ? -34.333 -29.447 -36.777 1.00 58.16 151 SER A C 1
ATOM 1253 O O . SER A 1 151 ? -33.764 -29.511 -37.863 1.00 58.16 151 SER A O 1
ATOM 1255 N N . LEU A 1 152 ? -33.658 -29.119 -35.662 1.00 58.69 152 LEU A N 1
ATOM 1256 C CA . LEU A 1 152 ? -32.212 -28.818 -35.683 1.00 58.69 152 LEU A CA 1
ATOM 1257 C C . LEU A 1 152 ? -31.299 -30.032 -35.479 1.00 58.69 152 LEU A C 1
ATOM 1259 O O . LEU A 1 152 ? -30.102 -29.933 -35.737 1.00 58.69 152 LEU A O 1
ATOM 1263 N N . PHE A 1 153 ? -31.827 -31.182 -35.063 1.00 66.50 153 PHE A N 1
ATOM 1264 C CA . PHE A 1 153 ? -31.009 -32.369 -34.806 1.00 66.50 153 PHE A CA 1
ATOM 1265 C C . PHE A 1 153 ? -31.678 -33.627 -35.373 1.00 66.50 153 PHE A C 1
ATOM 1267 O O . PHE A 1 153 ? -32.326 -34.359 -34.630 1.00 66.50 153 PHE A O 1
ATOM 1274 N N . PRO A 1 154 ? -31.505 -33.936 -36.671 1.00 62.72 154 PRO A N 1
ATOM 1275 C CA . PRO A 1 154 ? -32.093 -35.134 -37.274 1.00 62.72 154 PRO A CA 1
ATOM 1276 C C . PRO A 1 154 ? -31.463 -36.463 -36.801 1.00 62.72 154 PRO A C 1
ATOM 1278 O O . PRO A 1 154 ? -31.872 -37.514 -37.271 1.00 62.72 154 PRO A O 1
ATOM 1281 N N . ASN A 1 155 ? -30.485 -36.448 -35.884 1.00 65.44 155 ASN A N 1
ATOM 1282 C CA . ASN A 1 155 ? -29.717 -37.637 -35.482 1.00 65.44 155 ASN A CA 1
ATOM 1283 C C . ASN A 1 155 ? -29.500 -37.797 -33.964 1.00 65.44 155 ASN A C 1
ATOM 1285 O O . ASN A 1 155 ? -28.587 -38.513 -33.553 1.00 65.44 155 ASN A O 1
ATOM 1289 N N . LEU A 1 156 ? -30.295 -37.149 -33.104 1.00 53.91 156 LEU A N 1
ATOM 1290 C CA . LEU A 1 156 ? -30.086 -37.284 -31.659 1.00 53.91 156 LEU A CA 1
ATOM 1291 C C . LEU A 1 156 ? -30.850 -38.495 -31.084 1.00 53.91 156 LEU A C 1
ATOM 1293 O O . LEU A 1 156 ? -32.070 -38.565 -31.239 1.00 53.91 156 LEU A O 1
ATOM 1297 N N . PRO A 1 157 ? -30.168 -39.443 -30.411 1.00 67.81 157 PRO A N 1
ATOM 1298 C CA . PRO A 1 157 ? -30.821 -40.591 -29.797 1.00 67.81 157 PRO A CA 1
ATOM 1299 C C . PRO A 1 157 ? -31.762 -40.143 -28.661 1.00 67.81 157 PRO A C 1
ATOM 1301 O O . PRO A 1 157 ? -31.364 -39.345 -27.806 1.00 67.81 157 PRO A O 1
ATOM 1304 N N . PRO A 1 158 ? -33.001 -40.657 -28.603 1.00 66.81 158 PRO A N 1
ATOM 1305 C CA . PRO A 1 158 ? -33.972 -40.300 -27.580 1.00 66.81 158 PRO A CA 1
ATOM 1306 C C . PRO A 1 158 ? -33.741 -41.124 -26.306 1.00 66.81 158 PRO A C 1
ATOM 1308 O O . PRO A 1 158 ? -34.490 -42.052 -26.029 1.00 66.81 158 PRO A O 1
ATOM 1311 N N . SER A 1 159 ? -32.706 -40.827 -25.519 1.00 61.09 159 SER A N 1
ATOM 1312 C CA . SER A 1 159 ? -32.580 -41.404 -24.170 1.00 61.09 159 SER A CA 1
ATOM 1313 C C . SER A 1 159 ? -31.507 -40.713 -23.330 1.00 61.09 159 SER A C 1
ATOM 1315 O O . SER A 1 159 ? -30.490 -41.323 -23.015 1.00 61.09 159 SER A O 1
ATOM 1317 N N . LEU A 1 160 ? -31.707 -39.459 -22.923 1.00 54.00 160 LEU A N 1
ATOM 1318 C CA . LEU A 1 160 ? -31.031 -38.968 -21.722 1.00 54.00 160 LEU A CA 1
ATOM 1319 C C . LEU A 1 160 ? -32.013 -38.172 -20.854 1.00 54.00 160 LEU A C 1
ATOM 1321 O O . LEU A 1 160 ? -32.527 -37.145 -21.298 1.00 54.00 160 LEU A O 1
ATOM 1325 N N . PRO A 1 161 ? -32.316 -38.653 -19.636 1.00 58.44 161 PRO A N 1
ATOM 1326 C CA . PRO A 1 161 ? -33.114 -37.908 -18.677 1.00 58.44 161 PRO A CA 1
ATOM 1327 C C . PRO A 1 161 ? -32.365 -36.641 -18.251 1.00 58.44 161 PRO A C 1
ATOM 1329 O O . PRO A 1 161 ? -31.143 -36.652 -18.094 1.00 58.44 161 PRO A O 1
ATOM 1332 N N . ASN A 1 162 ? -33.122 -35.564 -18.035 1.00 56.94 162 ASN A N 1
ATOM 1333 C CA . ASN A 1 162 ? -32.682 -34.340 -17.371 1.00 56.94 162 ASN A CA 1
ATOM 1334 C C . ASN A 1 162 ? -32.100 -34.674 -15.986 1.00 56.94 162 ASN A C 1
ATOM 1336 O O . ASN A 1 162 ? -32.788 -34.588 -14.970 1.00 56.94 162 ASN A O 1
ATOM 1340 N N . PHE A 1 163 ? -30.820 -35.024 -15.916 1.00 50.59 163 PHE A N 1
ATOM 1341 C CA . PHE A 1 163 ? -30.070 -34.924 -14.675 1.00 50.59 163 PHE A CA 1
ATOM 1342 C C . PHE A 1 163 ? -29.608 -33.481 -14.539 1.00 50.59 163 PHE A C 1
ATOM 1344 O O . PH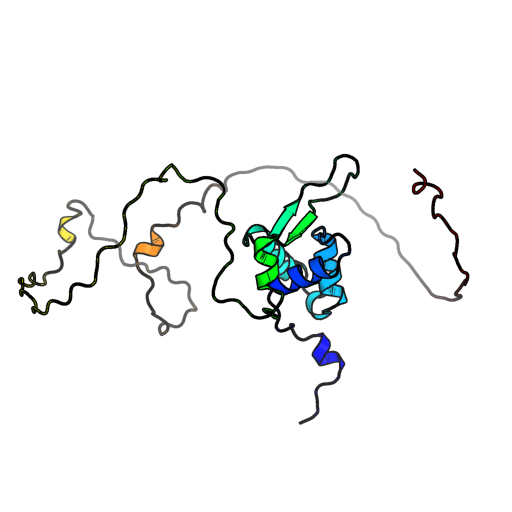E A 1 163 ? -28.482 -33.105 -14.858 1.00 50.59 163 PHE A O 1
ATOM 1351 N N . CYS A 1 164 ? -30.540 -32.662 -14.059 1.00 53.47 164 CYS A N 1
ATOM 1352 C CA . CYS A 1 164 ? -30.222 -31.438 -13.353 1.00 53.47 164 CYS A CA 1
ATOM 1353 C C . CYS A 1 164 ? -29.328 -31.827 -12.170 1.00 53.47 164 CYS A C 1
ATOM 1355 O O . CYS A 1 164 ? -29.822 -32.248 -11.125 1.00 53.47 164 CYS A O 1
ATOM 1357 N N . LEU A 1 165 ? -28.010 -31.721 -12.334 1.00 48.84 165 LEU A N 1
ATOM 1358 C CA . LEU A 1 165 ? -27.073 -31.814 -11.221 1.00 48.84 165 LEU A CA 1
ATOM 1359 C C . LEU A 1 165 ? -27.139 -30.482 -10.456 1.00 48.84 165 LEU A C 1
ATOM 1361 O O . LEU A 1 165 ? -26.297 -29.600 -10.601 1.00 48.84 165 LEU A O 1
ATOM 1365 N N . PHE A 1 166 ? -28.226 -30.298 -9.710 1.00 54.22 166 PHE A N 1
ATOM 1366 C CA . PHE A 1 166 ? -28.377 -29.207 -8.757 1.00 54.22 166 PHE A CA 1
ATOM 1367 C C . PHE A 1 166 ? -27.677 -29.628 -7.456 1.00 54.22 166 PHE A C 1
ATOM 1369 O O . PHE A 1 166 ? -28.003 -30.692 -6.922 1.00 54.22 166 PHE A O 1
ATOM 1376 N N . PRO A 1 167 ? -26.721 -28.845 -6.926 1.00 60.28 167 PRO A N 1
ATOM 1377 C CA . PRO A 1 167 ? -26.198 -29.101 -5.594 1.00 60.28 167 PRO A CA 1
ATOM 1378 C C . PRO A 1 167 ? -27.333 -28.931 -4.563 1.00 60.28 167 PRO A C 1
ATOM 1380 O O . PRO A 1 167 ? -28.123 -27.987 -4.669 1.00 60.28 167 PRO A O 1
ATOM 1383 N N . PRO A 1 168 ? -27.445 -29.824 -3.567 1.00 66.75 168 PRO A N 1
ATOM 1384 C CA . PRO A 1 168 ? -28.452 -29.706 -2.520 1.00 66.75 168 PRO A CA 1
ATOM 1385 C C . PRO A 1 168 ? -28.154 -28.468 -1.661 1.00 66.75 168 PRO A C 1
ATOM 1387 O O . PRO A 1 168 ? -27.038 -28.312 -1.170 1.00 66.75 168 PRO A O 1
ATOM 1390 N N . GLY A 1 169 ? -29.142 -27.588 -1.473 1.00 64.56 169 GLY A N 1
ATOM 1391 C CA . GLY A 1 169 ? -29.046 -26.479 -0.510 1.00 64.56 169 GLY A CA 1
ATOM 1392 C C . GLY A 1 169 ? -29.474 -25.089 -0.988 1.00 64.56 169 GLY A C 1
ATOM 1393 O O . GLY A 1 169 ? -29.211 -24.124 -0.277 1.00 64.56 169 GLY A O 1
ATOM 1394 N N . MET A 1 170 ? -30.119 -24.942 -2.150 1.00 55.44 170 MET A N 1
ATOM 1395 C CA . MET A 1 170 ? -30.603 -23.633 -2.612 1.00 55.44 170 MET A CA 1
ATOM 1396 C C . MET A 1 170 ? -32.129 -23.572 -2.707 1.00 55.44 170 MET A C 1
ATOM 1398 O O . MET A 1 170 ? -32.758 -24.388 -3.377 1.00 55.44 170 MET A O 1
ATOM 1402 N N . ASP A 1 171 ? -32.695 -22.568 -2.033 1.00 56.44 171 ASP A N 1
ATOM 1403 C CA . ASP A 1 171 ? -34.117 -22.229 -2.027 1.00 56.44 171 ASP A CA 1
ATOM 1404 C C . ASP A 1 171 ? -34.666 -22.012 -3.457 1.00 56.44 171 ASP A C 1
ATOM 1406 O O . ASP A 1 171 ? -34.129 -21.176 -4.193 1.00 56.44 171 ASP A O 1
ATOM 1410 N N . PRO A 1 172 ? -35.776 -22.669 -3.852 1.00 62.50 172 PRO A N 1
ATOM 1411 C CA . PRO A 1 172 ? -36.364 -22.543 -5.193 1.00 62.50 172 PRO A CA 1
ATOM 1412 C C . PRO A 1 172 ? -37.006 -21.180 -5.516 1.00 62.50 172 PRO A C 1
ATOM 1414 O O . PRO A 1 172 ? -37.443 -20.959 -6.640 1.00 62.50 172 PRO A O 1
ATOM 1417 N N . THR A 1 173 ? -37.103 -20.250 -4.563 1.00 62.84 173 THR A N 1
ATOM 1418 C CA . THR A 1 173 ? -37.933 -19.034 -4.694 1.00 62.84 173 THR A CA 1
ATOM 1419 C C . THR A 1 173 ? -37.178 -17.780 -5.139 1.00 62.84 173 THR A C 1
ATOM 1421 O O . THR A 1 173 ? -37.761 -16.701 -5.225 1.00 62.84 173 THR A O 1
ATOM 1424 N N . LYS A 1 174 ? -35.893 -17.898 -5.492 1.00 56.66 174 LYS A N 1
ATOM 1425 C CA . LYS A 1 174 ? -35.098 -16.802 -6.080 1.00 56.66 174 LYS A CA 1
ATOM 1426 C C . LYS A 1 174 ? -34.762 -17.083 -7.546 1.00 56.66 174 LYS A C 1
ATOM 1428 O O . LYS A 1 174 ? -33.620 -16.951 -7.971 1.00 56.66 174 LYS A O 1
ATOM 1433 N N . SER A 1 175 ? -35.762 -17.472 -8.336 1.00 48.53 175 SER A N 1
ATOM 1434 C CA . SER A 1 175 ? -35.652 -17.574 -9.792 1.00 48.53 175 SER A CA 1
ATOM 1435 C C . SER A 1 175 ? -35.873 -16.200 -10.429 1.00 48.53 175 SER A C 1
ATOM 1437 O O . SER A 1 175 ? -36.962 -15.886 -10.905 1.00 48.53 175 SER A O 1
ATOM 1439 N N . LEU A 1 176 ? -34.845 -15.354 -10.426 1.00 51.34 176 LEU A N 1
ATOM 1440 C CA . LEU A 1 176 ? -34.821 -14.158 -11.266 1.00 51.34 176 LEU A CA 1
ATOM 1441 C C . LEU A 1 176 ? -33.644 -14.258 -12.236 1.00 51.34 176 LEU A C 1
ATOM 1443 O O . LEU A 1 176 ? -32.506 -13.942 -11.910 1.00 51.34 176 LEU A O 1
ATOM 1447 N N . LEU A 1 177 ? -33.994 -14.709 -13.442 1.00 50.88 177 LEU A N 1
ATOM 1448 C CA . LEU A 1 177 ? -33.387 -14.332 -14.717 1.00 50.88 177 LEU A CA 1
ATOM 1449 C C . LEU A 1 177 ? -31.886 -14.618 -14.858 1.00 50.88 177 LEU A C 1
ATOM 1451 O O . LEU A 1 177 ? -31.077 -13.712 -15.038 1.00 50.88 177 LEU A O 1
ATOM 1455 N N . LEU A 1 178 ? -31.520 -15.900 -14.885 1.00 55.28 178 LEU A N 1
ATOM 1456 C CA . LEU A 1 178 ? -30.298 -16.302 -15.576 1.00 55.28 178 LEU A CA 1
ATOM 1457 C C . LEU A 1 178 ? -30.653 -16.573 -17.037 1.00 55.28 178 LEU A C 1
ATOM 1459 O O . LEU A 1 178 ? -31.279 -17.574 -17.375 1.00 55.28 178 LEU A O 1
ATOM 1463 N N . ASN A 1 179 ? -30.289 -15.615 -17.888 1.00 54.38 179 ASN A N 1
ATOM 1464 C CA . ASN A 1 179 ? -30.316 -15.750 -19.335 1.00 54.38 179 ASN A CA 1
ATOM 1465 C C . ASN A 1 179 ? -29.504 -17.003 -19.732 1.00 54.38 179 ASN A C 1
ATOM 1467 O O . ASN A 1 179 ? -28.327 -17.077 -19.361 1.00 54.38 179 ASN A O 1
ATOM 1471 N N . PRO A 1 180 ? -30.066 -17.960 -20.496 1.00 60.66 180 PRO A N 1
ATOM 1472 C CA . PRO A 1 180 ? -29.321 -19.133 -20.963 1.00 60.66 180 PRO A CA 1
ATOM 1473 C C . PRO A 1 180 ? -28.090 -18.757 -21.805 1.00 60.66 180 PRO A C 1
ATOM 1475 O O . PRO A 1 180 ? -27.147 -19.538 -21.903 1.00 60.66 180 PRO A O 1
ATOM 1478 N N . LEU A 1 181 ? -28.032 -17.529 -22.334 1.00 59.25 181 LEU A N 1
ATOM 1479 C CA . LEU A 1 181 ? -26.871 -17.018 -23.060 1.00 59.25 181 LEU A CA 1
ATOM 1480 C C . LEU A 1 181 ? -25.632 -16.773 -22.172 1.00 59.25 181 LEU A C 1
ATOM 1482 O O . LEU A 1 181 ? -24.514 -16.770 -22.682 1.00 59.25 181 LEU A O 1
ATOM 1486 N N . SER A 1 182 ? -25.781 -16.609 -20.851 1.00 60.81 182 SER A N 1
ATOM 1487 C CA . SER A 1 182 ? -24.633 -16.368 -19.956 1.00 60.81 182 SER A CA 1
ATOM 1488 C C . SER A 1 182 ? -23.760 -17.602 -19.712 1.00 60.81 182 SER A C 1
ATOM 1490 O O . SER A 1 182 ? -22.607 -17.443 -19.319 1.00 60.81 182 SER A O 1
ATOM 1492 N N . LEU A 1 183 ? -24.260 -18.816 -19.968 1.00 57.16 183 LEU A N 1
ATOM 1493 C CA . LEU A 1 183 ? -23.468 -20.041 -19.798 1.00 57.16 183 LEU A CA 1
ATOM 1494 C C . LEU A 1 183 ? -22.510 -20.308 -20.967 1.00 57.16 183 LEU A C 1
ATOM 1496 O O . LEU A 1 183 ? -21.559 -21.066 -20.811 1.00 57.16 183 LEU A O 1
ATOM 1500 N N . LEU A 1 184 ? -22.697 -19.643 -22.110 1.00 61.69 184 LEU A N 1
ATOM 1501 C CA . LEU A 1 184 ? -21.842 -19.822 -23.286 1.00 61.69 184 LEU A CA 1
ATOM 1502 C C . LEU A 1 184 ? -20.536 -19.009 -23.247 1.00 61.69 184 LEU A C 1
ATOM 1504 O O . LEU A 1 184 ? -19.653 -19.259 -24.060 1.00 61.69 184 LEU A O 1
ATOM 1508 N N . LEU A 1 185 ? -20.367 -18.073 -22.301 1.00 59.22 185 LEU A N 1
ATOM 1509 C CA . LEU A 1 185 ? -19.190 -17.188 -22.252 1.00 59.22 185 LEU A CA 1
ATOM 1510 C C . LEU A 1 185 ? -18.090 -17.639 -21.270 1.00 59.22 185 LEU A C 1
ATOM 1512 O O . LEU A 1 185 ? -17.162 -16.885 -20.998 1.00 59.22 185 LEU A O 1
ATOM 1516 N N . MET A 1 186 ? -18.155 -18.864 -20.742 1.00 63.59 186 MET A N 1
ATOM 1517 C CA . MET A 1 186 ? -17.130 -19.400 -19.836 1.00 63.59 186 MET A CA 1
ATOM 1518 C C . MET A 1 186 ? -16.365 -20.578 -20.459 1.00 63.59 186 MET A C 1
ATOM 1520 O O . MET A 1 186 ? -16.674 -21.731 -20.165 1.00 63.59 186 MET A O 1
ATOM 1524 N N . PRO A 1 187 ? -15.321 -20.334 -21.265 1.00 52.22 187 PRO A N 1
ATOM 1525 C CA . PRO A 1 187 ? -14.212 -21.263 -21.409 1.00 52.22 187 PRO A CA 1
ATOM 1526 C C . PRO A 1 187 ? -13.011 -20.762 -20.586 1.00 52.22 187 PRO A C 1
ATOM 1528 O O . PRO A 1 187 ? -12.819 -19.562 -20.432 1.00 52.22 187 PRO A O 1
ATOM 1531 N N . HIS A 1 188 ? -12.179 -21.684 -20.096 1.00 56.34 188 HIS A N 1
ATOM 1532 C CA . HIS A 1 188 ? -10.948 -21.476 -19.302 1.00 56.34 188 HIS A CA 1
ATOM 1533 C C . HIS A 1 188 ? -11.052 -21.622 -17.775 1.00 56.34 188 HIS A C 1
ATOM 1535 O O . HIS A 1 188 ? -10.461 -20.864 -17.019 1.00 56.34 188 HIS A O 1
ATOM 1541 N N . PHE A 1 189 ? -11.674 -22.705 -17.316 1.00 48.12 189 PHE A N 1
ATOM 1542 C CA . PHE A 1 189 ? -11.163 -23.473 -16.175 1.00 48.12 189 PHE A CA 1
ATOM 1543 C C . PHE A 1 189 ? -11.404 -24.944 -16.493 1.00 48.12 189 PHE A C 1
ATOM 1545 O O . PHE A 1 189 ? -12.556 -25.337 -16.482 1.00 48.12 189 PHE A O 1
ATOM 1552 N N . LEU A 1 190 ? -10.355 -25.698 -16.858 1.00 43.78 190 LEU A N 1
ATOM 1553 C CA . LEU A 1 190 ? -10.219 -27.173 -16.803 1.00 43.78 190 LEU A CA 1
ATOM 1554 C C . LEU A 1 190 ? -9.158 -27.644 -17.819 1.00 43.78 190 LEU A C 1
ATOM 1556 O O . LEU A 1 190 ? -9.465 -28.066 -18.929 1.00 43.78 190 LEU A O 1
ATOM 1560 N N . LYS A 1 191 ? -7.885 -27.540 -17.432 1.00 47.75 191 LYS A N 1
ATOM 1561 C CA . LYS A 1 191 ? -6.738 -28.301 -17.964 1.00 47.75 191 LYS A CA 1
ATOM 1562 C C . LYS A 1 191 ? -5.616 -28.065 -16.945 1.00 47.75 191 LYS A C 1
ATOM 1564 O O . LYS A 1 191 ? -5.328 -26.916 -16.655 1.00 47.75 191 LYS A O 1
ATOM 1569 N N . ASN A 1 192 ? -4.977 -29.016 -16.288 1.00 39.03 192 ASN A N 1
ATOM 1570 C CA . ASN A 1 192 ? -4.910 -30.458 -16.415 1.00 39.03 192 ASN A CA 1
ATOM 1571 C C . ASN A 1 192 ? -4.380 -30.944 -15.051 1.00 39.03 192 ASN A C 1
ATOM 1573 O O . ASN A 1 192 ? -3.336 -30.462 -14.616 1.00 39.03 192 ASN A O 1
ATOM 1577 N N . SER A 1 193 ? -5.076 -31.850 -14.370 1.00 39.09 193 SER A N 1
ATOM 1578 C CA . SER A 1 193 ? -4.499 -32.623 -13.266 1.00 39.09 193 SER A CA 1
ATOM 1579 C C . SER A 1 193 ? -4.300 -34.034 -13.785 1.00 39.09 193 SER A C 1
ATOM 1581 O O . SER A 1 193 ? -5.274 -34.750 -13.989 1.00 39.09 193 SER A O 1
ATOM 1583 N N . SER A 1 194 ? -3.049 -34.419 -14.022 1.00 49.12 194 SER A N 1
ATOM 1584 C CA . SER A 1 194 ? -2.675 -35.815 -14.218 1.00 49.12 194 SER A CA 1
ATOM 1585 C C . SER A 1 194 ? -1.171 -35.990 -13.992 1.00 49.12 194 SER A C 1
ATOM 1587 O O . SER A 1 194 ? -0.375 -35.413 -14.732 1.00 49.12 194 SER A O 1
ATOM 1589 N N . ASN A 1 195 ? -0.861 -36.875 -13.041 1.00 41.84 195 ASN A N 1
ATOM 1590 C CA . ASN A 1 195 ? 0.341 -37.711 -12.924 1.00 41.84 195 ASN A CA 1
ATOM 1591 C C . ASN A 1 195 ? 1.577 -37.085 -12.251 1.00 41.84 195 ASN A C 1
ATOM 1593 O O . ASN A 1 195 ? 1.868 -35.921 -12.488 1.00 41.84 195 ASN A O 1
ATOM 1597 N N . PHE A 1 196 ? 2.432 -37.785 -11.500 1.00 39.56 196 PHE A N 1
ATOM 1598 C CA . PHE A 1 196 ? 2.459 -39.042 -10.718 1.00 39.56 196 PHE A CA 1
ATOM 1599 C C . PHE A 1 196 ? 3.942 -39.183 -10.268 1.00 39.56 196 PHE A C 1
ATOM 1601 O O . PHE A 1 196 ? 4.807 -38.689 -10.986 1.00 39.56 196 PHE A O 1
ATOM 1608 N N . GLU A 1 197 ? 4.208 -39.858 -9.136 1.00 38.12 197 GLU A N 1
ATOM 1609 C CA . GLU A 1 197 ? 5.530 -40.349 -8.650 1.00 38.12 197 GLU A CA 1
ATOM 1610 C C . GLU A 1 197 ? 6.620 -39.315 -8.297 1.00 38.12 197 GLU A C 1
ATOM 1612 O O . GLU A 1 197 ? 6.744 -38.273 -8.918 1.00 38.12 197 GLU A O 1
ATOM 1617 N N . SER A 1 198 ? 7.521 -39.497 -7.330 1.00 40.19 198 SER A N 1
ATOM 1618 C CA . SER A 1 198 ? 7.800 -40.459 -6.248 1.00 40.19 198 SER A CA 1
ATOM 1619 C C . SER A 1 198 ? 8.900 -39.762 -5.411 1.00 40.19 198 SER A C 1
ATOM 1621 O O . SER A 1 198 ? 9.754 -39.075 -5.966 1.00 40.19 198 SER A O 1
ATOM 1623 N N . SER A 1 199 ? 8.919 -39.770 -4.078 1.00 47.19 199 SER A N 1
ATOM 1624 C CA . SER A 1 199 ? 9.767 -40.663 -3.264 1.00 47.19 199 SER A CA 1
ATOM 1625 C C . SER A 1 199 ? 9.884 -40.057 -1.850 1.00 47.19 199 SER A C 1
ATOM 1627 O O . SER A 1 199 ? 10.014 -38.843 -1.700 1.00 47.19 199 SER A O 1
ATOM 1629 N N . THR A 1 200 ? 9.804 -40.915 -0.837 1.00 49.31 200 THR A N 1
ATOM 1630 C CA . THR A 1 200 ? 9.648 -40.684 0.616 1.00 49.31 200 THR A CA 1
ATOM 1631 C C . THR A 1 200 ? 11.009 -40.653 1.392 1.00 49.31 200 THR A C 1
ATOM 1633 O O . THR A 1 200 ? 12.050 -40.824 0.761 1.00 49.31 200 THR A O 1
ATOM 1636 N N . PRO A 1 201 ? 11.024 -40.413 2.735 1.00 50.06 201 PRO A N 1
ATOM 1637 C CA . PRO A 1 201 ? 12.124 -39.829 3.538 1.00 50.06 201 PRO A CA 1
ATOM 1638 C C . PRO A 1 201 ? 12.806 -40.787 4.559 1.00 50.06 201 PRO A C 1
ATOM 1640 O O . PRO A 1 201 ? 12.404 -41.937 4.685 1.00 50.06 201 PRO A O 1
ATOM 1643 N N . HIS A 1 202 ? 13.757 -40.271 5.360 1.00 46.19 202 HIS A N 1
ATOM 1644 C CA . HIS A 1 202 ? 14.284 -40.843 6.625 1.00 46.19 202 HIS A CA 1
ATOM 1645 C C . HIS A 1 202 ? 14.549 -39.691 7.638 1.00 46.19 202 HIS A C 1
ATOM 1647 O O . HIS A 1 202 ? 15.046 -38.650 7.214 1.00 46.19 202 HIS A O 1
ATOM 1653 N N . SER A 1 203 ? 13.958 -39.699 8.852 1.00 47.66 203 SER A N 1
ATOM 1654 C CA . SER A 1 203 ? 14.509 -40.142 10.174 1.00 47.66 203 SER A CA 1
ATOM 1655 C C . SER A 1 203 ? 15.676 -39.252 10.669 1.00 47.66 203 SER A C 1
ATOM 1657 O O . SER A 1 203 ? 16.563 -38.969 9.884 1.00 47.66 203 SER A O 1
ATOM 1659 N N . GLU A 1 204 ? 15.769 -38.694 11.887 1.00 45.03 204 GLU A N 1
ATOM 1660 C CA . GLU A 1 204 ? 15.511 -39.211 13.242 1.00 45.03 204 GLU A CA 1
ATOM 1661 C C . GLU A 1 204 ? 15.529 -38.064 14.301 1.00 45.03 204 GLU A C 1
ATOM 1663 O O . GLU A 1 204 ? 16.180 -37.040 14.108 1.00 45.03 204 GLU A O 1
ATOM 1668 N N . THR A 1 205 ? 14.766 -38.278 15.384 1.00 45.66 205 THR A N 1
ATOM 1669 C CA . THR A 1 205 ? 14.900 -37.930 16.833 1.00 45.66 205 THR A CA 1
ATOM 1670 C C . THR A 1 205 ? 16.064 -37.023 17.315 1.00 45.66 205 THR A C 1
ATOM 1672 O O . THR A 1 205 ? 17.168 -37.094 16.802 1.00 45.66 205 THR A O 1
ATOM 1675 N N . SER A 1 206 ? 15.990 -36.205 18.380 1.00 50.12 206 SER A N 1
ATOM 1676 C CA . SER A 1 206 ? 15.513 -36.488 19.752 1.00 50.12 206 SER A CA 1
ATOM 1677 C C . SER A 1 206 ? 15.511 -35.217 20.641 1.00 50.12 206 SER A C 1
ATOM 1679 O O . SER A 1 206 ? 16.077 -34.185 20.294 1.00 50.12 206 SER A O 1
ATOM 1681 N N . GLU A 1 207 ? 14.857 -35.362 21.792 1.00 42.75 207 GLU A N 1
ATOM 1682 C CA . GLU A 1 207 ? 14.385 -34.426 22.822 1.00 42.75 207 GLU A CA 1
ATOM 1683 C C . GLU A 1 207 ? 15.448 -33.807 23.761 1.00 42.75 207 GLU A C 1
ATOM 1685 O O . GLU A 1 207 ? 16.531 -34.367 23.898 1.00 42.75 207 GLU A O 1
ATOM 1690 N N . ILE A 1 208 ? 15.078 -32.707 24.459 1.00 51.00 208 ILE A N 1
ATOM 1691 C CA . ILE A 1 208 ? 15.292 -32.368 25.904 1.00 51.00 208 ILE A CA 1
ATOM 1692 C C . ILE A 1 208 ? 15.143 -30.836 26.100 1.00 51.00 208 ILE A C 1
ATOM 1694 O O . ILE A 1 208 ? 15.885 -30.067 25.505 1.00 51.00 208 ILE A O 1
ATOM 1698 N N . SER A 1 209 ? 14.054 -30.292 26.667 1.00 54.22 209 SER A N 1
ATOM 1699 C CA . SER A 1 209 ? 13.586 -30.202 28.077 1.00 54.22 209 SER A CA 1
ATOM 1700 C C . SER A 1 209 ? 14.129 -29.004 28.882 1.00 54.22 209 SER A C 1
ATOM 1702 O O . SER A 1 209 ? 15.295 -28.989 29.250 1.00 54.22 209 SER A O 1
ATOM 1704 N N . GLY A 1 210 ? 13.206 -28.103 29.270 1.00 45.16 210 GLY A N 1
ATOM 1705 C CA . GLY A 1 210 ? 13.219 -27.271 30.496 1.00 45.16 210 GLY A CA 1
ATOM 1706 C C . GLY A 1 210 ? 14.116 -26.020 30.499 1.00 45.16 210 GLY A C 1
ATOM 1707 O O . GLY A 1 210 ? 15.168 -26.003 29.887 1.00 45.16 210 GLY A O 1
ATOM 1708 N N . SER A 1 211 ? 13.830 -24.914 31.191 1.00 52.72 211 SER A N 1
ATOM 1709 C CA . SER A 1 211 ? 12.684 -24.440 31.981 1.00 52.72 211 SER A CA 1
ATOM 1710 C C . SER A 1 211 ? 13.074 -23.075 32.583 1.00 52.72 211 SER A C 1
ATOM 1712 O O . SER A 1 211 ? 14.187 -22.956 33.081 1.00 52.72 211 SER A O 1
ATOM 1714 N N . GLY A 1 212 ? 12.136 -22.115 32.617 1.00 43.41 212 GLY A N 1
ATOM 1715 C CA . GLY A 1 212 ? 12.089 -20.975 33.557 1.00 43.41 212 GLY A CA 1
ATOM 1716 C C . GLY A 1 212 ? 13.103 -19.832 33.367 1.00 43.41 212 GLY A C 1
ATOM 1717 O O . GLY A 1 212 ? 14.161 -19.999 32.786 1.00 43.41 212 GLY A O 1
ATOM 1718 N N . SER A 1 213 ? 12.906 -18.619 33.879 1.00 50.09 213 SER A N 1
ATOM 1719 C CA . SER A 1 213 ? 11.719 -17.794 34.138 1.00 50.09 213 SER A CA 1
ATOM 1720 C C . SER A 1 213 ? 12.238 -16.418 34.591 1.00 50.09 213 SER A C 1
ATOM 1722 O O . SER A 1 213 ? 13.179 -16.355 35.371 1.00 50.09 213 SER A O 1
ATOM 1724 N N . SER A 1 214 ? 11.587 -15.348 34.116 1.00 52.09 214 SER A N 1
ATOM 1725 C CA . SER A 1 214 ? 11.369 -14.040 34.777 1.00 52.09 214 SER A CA 1
ATOM 1726 C C . SER A 1 214 ? 12.540 -13.274 35.433 1.00 52.09 214 SER A C 1
ATOM 1728 O O . SER A 1 214 ? 13.023 -13.670 36.486 1.00 52.09 214 SER A O 1
ATOM 1730 N N . SER A 1 215 ? 12.836 -12.062 34.931 1.00 53.16 215 SER A N 1
ATOM 1731 C CA . SER A 1 215 ? 12.482 -10.773 35.581 1.00 53.16 215 SER A CA 1
ATOM 1732 C C . SER A 1 215 ? 13.489 -9.626 35.376 1.00 53.16 215 SER A C 1
ATOM 1734 O O . SER A 1 215 ? 14.641 -9.702 35.782 1.00 53.16 215 SER A O 1
ATOM 1736 N N . SER A 1 216 ? 12.920 -8.482 34.969 1.00 55.38 216 SER A N 1
ATOM 1737 C CA . SER A 1 216 ? 13.122 -7.120 35.512 1.00 55.38 216 SER A CA 1
ATOM 1738 C C . SER A 1 216 ? 14.198 -6.152 34.967 1.00 55.38 216 SER A C 1
ATOM 1740 O O . SER A 1 216 ? 15.378 -6.469 34.918 1.00 55.38 216 SER A O 1
ATOM 1742 N N . LYS A 1 217 ? 13.707 -4.903 34.764 1.00 53.16 217 LYS A N 1
ATOM 1743 C CA . LYS A 1 217 ? 14.359 -3.562 34.793 1.00 53.16 217 LYS A CA 1
ATOM 1744 C C . LYS A 1 217 ? 15.278 -3.204 33.606 1.00 53.16 217 LYS A C 1
ATOM 1746 O O . LYS A 1 217 ? 16.042 -4.038 33.164 1.00 53.16 217 LYS A O 1
ATOM 1751 N N . THR A 1 218 ? 15.291 -2.004 33.006 1.00 54.78 218 THR A N 1
ATOM 1752 C CA . THR A 1 218 ? 14.873 -0.620 33.363 1.00 54.78 218 THR A CA 1
ATOM 1753 C C . THR A 1 218 ? 14.933 0.264 32.081 1.00 54.78 218 THR A C 1
ATOM 1755 O O . THR A 1 218 ? 15.526 -0.185 31.102 1.00 54.78 218 THR A O 1
ATOM 1758 N N . PRO A 1 219 ? 14.356 1.490 32.049 1.00 50.16 219 PRO A N 1
ATOM 1759 C CA . PRO A 1 219 ? 14.145 2.292 30.829 1.00 50.16 219 PRO A CA 1
ATOM 1760 C C . PRO A 1 219 ? 15.111 3.493 30.634 1.00 50.16 219 PRO A C 1
ATOM 1762 O O . PRO A 1 219 ? 15.876 3.827 31.534 1.00 50.16 219 PRO A O 1
ATOM 1765 N N . THR A 1 220 ? 14.936 4.192 29.494 1.00 52.31 220 THR A N 1
ATOM 1766 C CA . THR A 1 220 ? 15.466 5.513 29.031 1.00 52.31 220 THR A CA 1
ATOM 1767 C C . THR A 1 220 ? 16.888 5.554 28.435 1.00 52.31 220 THR A C 1
ATOM 1769 O O . THR A 1 220 ? 17.750 4.786 28.851 1.00 52.31 220 THR A O 1
ATOM 1772 N N . PRO A 1 221 ? 17.107 6.380 27.384 1.00 57.75 221 PRO A N 1
ATOM 1773 C CA . PRO A 1 221 ? 17.444 7.789 27.616 1.00 57.75 221 PRO A CA 1
ATOM 1774 C C . PRO A 1 221 ? 16.722 8.810 26.714 1.00 57.75 221 PRO A C 1
ATOM 1776 O O . PRO A 1 221 ? 16.206 8.505 25.640 1.00 57.75 221 PRO A O 1
ATOM 1779 N N . GLU A 1 222 ? 16.722 10.041 27.219 1.00 43.94 222 GLU A N 1
ATOM 1780 C CA . GLU A 1 222 ? 16.433 11.292 26.528 1.00 43.94 222 GLU A CA 1
ATOM 1781 C C . GLU A 1 222 ? 17.524 11.696 25.516 1.00 43.94 222 GLU A C 1
ATOM 1783 O O . GLU A 1 222 ? 18.625 11.150 25.529 1.00 43.94 222 GLU A O 1
ATOM 1788 N N . ALA A 1 223 ? 17.205 12.749 24.749 1.00 53.06 223 ALA A N 1
ATOM 1789 C CA . ALA A 1 223 ? 18.085 13.808 24.232 1.00 53.06 223 ALA A CA 1
ATOM 1790 C C . ALA A 1 223 ? 18.082 13.977 22.701 1.00 53.06 223 ALA A C 1
ATOM 1792 O O . ALA A 1 223 ? 18.709 13.244 21.945 1.00 53.06 223 ALA A O 1
ATOM 1793 N N . GLY A 1 224 ? 17.343 15.016 22.299 1.00 38.72 224 GLY A N 1
ATOM 1794 C CA . GLY A 1 224 ? 17.671 16.040 21.304 1.00 38.72 224 GLY A CA 1
ATOM 1795 C C . GLY A 1 224 ? 18.646 15.725 20.171 1.00 38.72 224 GLY A C 1
ATOM 1796 O O . GLY A 1 224 ? 19.847 15.613 20.382 1.00 38.72 224 GLY A O 1
ATOM 1797 N N . PHE A 1 225 ? 18.137 15.823 18.943 1.00 52.34 225 PHE A N 1
ATOM 1798 C CA . PHE A 1 225 ? 18.935 16.201 17.780 1.00 52.34 225 PHE A CA 1
ATOM 1799 C C . PHE A 1 225 ? 18.252 17.356 17.041 1.00 52.34 225 PHE A C 1
ATOM 1801 O O . PHE A 1 225 ? 17.356 17.158 16.227 1.00 52.34 225 PHE A O 1
ATOM 1808 N N . ASN A 1 226 ? 18.708 18.572 17.349 1.00 42.28 226 ASN A N 1
ATOM 1809 C CA . ASN A 1 226 ? 18.642 19.728 16.462 1.00 42.28 226 ASN A CA 1
ATOM 1810 C C . ASN A 1 226 ? 20.047 19.912 15.868 1.00 42.28 226 ASN A C 1
ATOM 1812 O O . ASN A 1 226 ? 20.969 20.285 16.588 1.00 42.28 226 ASN A O 1
ATOM 1816 N N . SER A 1 227 ? 20.214 19.656 14.572 1.00 52.34 227 SER A N 1
ATOM 1817 C CA . SER A 1 227 ? 21.369 20.093 13.769 1.00 52.34 227 SER A CA 1
ATOM 1818 C C . SER A 1 227 ? 20.960 20.004 12.295 1.00 52.34 227 SER A C 1
ATOM 1820 O O . SER A 1 227 ? 20.759 18.916 11.768 1.00 52.34 227 SER A O 1
ATOM 1822 N N . SER A 1 228 ? 20.547 21.122 11.701 1.00 44.78 228 SER A N 1
ATOM 1823 C CA . SER A 1 228 ? 21.399 21.964 10.850 1.00 44.78 228 SER A CA 1
ATOM 1824 C C . SER A 1 228 ? 21.919 21.233 9.611 1.00 44.78 228 SER A C 1
ATOM 1826 O O . SER A 1 228 ? 22.882 20.488 9.703 1.00 44.78 228 SER A O 1
ATOM 1828 N N . PHE A 1 229 ? 21.279 21.497 8.468 1.00 50.94 229 PHE A N 1
ATOM 1829 C CA . PHE A 1 229 ? 21.895 21.574 7.139 1.00 50.94 229 PHE A CA 1
ATOM 1830 C C . PHE A 1 229 ? 20.954 22.401 6.253 1.00 50.94 229 PHE A C 1
ATOM 1832 O O . PHE A 1 229 ? 20.018 21.872 5.663 1.00 50.94 229 PHE A O 1
ATOM 1839 N N . SER A 1 230 ? 21.178 23.713 6.183 1.00 46.56 230 SER A N 1
ATOM 1840 C CA . SER A 1 230 ? 20.639 24.536 5.100 1.00 46.56 230 SER A CA 1
ATOM 1841 C C . SER A 1 230 ? 21.828 25.190 4.413 1.00 46.56 230 SER A C 1
ATOM 1843 O O . SER A 1 230 ? 22.550 25.977 5.017 1.00 46.56 230 SER A O 1
ATOM 1845 N N . ILE A 1 231 ? 22.067 24.742 3.184 1.00 55.38 231 ILE A N 1
ATOM 1846 C CA . ILE A 1 231 ? 23.166 25.137 2.309 1.00 55.38 231 ILE A CA 1
ATOM 1847 C C . ILE A 1 231 ? 22.938 26.587 1.870 1.00 55.38 231 ILE A C 1
ATOM 1849 O O . ILE A 1 231 ? 21.869 26.933 1.368 1.00 55.38 231 ILE A O 1
ATOM 1853 N N . GLU A 1 232 ? 23.942 27.425 2.100 1.00 41.22 232 GLU A N 1
ATOM 1854 C CA . GLU A 1 232 ? 24.038 28.787 1.591 1.00 41.22 232 GLU A CA 1
ATOM 1855 C C . GLU A 1 232 ? 23.919 28.855 0.049 1.00 41.22 232 GLU A C 1
ATOM 1857 O O . GLU A 1 232 ? 24.307 27.934 -0.666 1.00 41.22 232 GLU A O 1
ATOM 1862 N N . SER A 1 233 ? 23.548 30.043 -0.449 1.00 46.88 233 SER A N 1
ATOM 1863 C CA . SER A 1 233 ? 24.251 30.686 -1.580 1.00 46.88 233 SER A CA 1
ATOM 1864 C C . SER A 1 233 ? 23.758 30.529 -3.035 1.00 46.88 233 SER A C 1
ATOM 1866 O O . SER A 1 233 ? 24.582 30.377 -3.931 1.00 46.88 233 SER A O 1
ATOM 1868 N N . ILE A 1 234 ? 22.459 30.666 -3.358 1.00 52.28 234 ILE A N 1
ATOM 1869 C CA . ILE A 1 234 ? 22.059 30.855 -4.782 1.00 52.28 234 ILE A CA 1
ATOM 1870 C C . ILE A 1 234 ? 20.927 31.884 -4.978 1.00 52.28 234 ILE A C 1
ATOM 1872 O O . ILE A 1 234 ? 19.897 31.579 -5.567 1.00 52.28 234 ILE A O 1
ATOM 1876 N N . LEU A 1 235 ? 21.111 33.120 -4.502 1.00 45.50 235 LEU A N 1
ATOM 1877 C CA . LEU A 1 235 ? 20.379 34.304 -4.990 1.00 45.50 235 LEU A CA 1
ATOM 1878 C C . LEU A 1 235 ? 21.298 35.537 -4.908 1.00 45.50 235 LEU A C 1
ATOM 1880 O O . LEU A 1 235 ? 21.250 36.295 -3.945 1.00 45.50 235 LEU A O 1
ATOM 1884 N N . SER A 1 236 ? 22.171 35.704 -5.903 1.00 46.06 236 SER A N 1
ATOM 1885 C CA . SER A 1 236 ? 22.868 36.966 -6.192 1.00 46.06 236 SER A CA 1
ATOM 1886 C C . SER A 1 236 ? 23.431 36.931 -7.615 1.00 46.06 236 SER A C 1
ATOM 1888 O O . SER A 1 236 ? 24.602 36.610 -7.803 1.00 46.06 236 SER A O 1
ATOM 1890 N N . SER A 1 237 ? 22.581 37.219 -8.604 1.00 52.56 237 SER A N 1
ATOM 1891 C CA . SER A 1 237 ? 22.907 37.930 -9.851 1.00 52.56 237 SER A CA 1
ATOM 1892 C C . SER A 1 237 ? 21.641 38.191 -10.657 1.00 52.56 237 SER A C 1
ATOM 1894 O O . SER A 1 237 ? 20.737 37.327 -10.608 1.00 52.56 237 SER A O 1
#